Protein AF-A0AAD4JJ38-F1 (afdb_monomer)

Structure (mmCIF, N/CA/C/O backbone):
data_AF-A0AAD4JJ38-F1
#
_entry.id   AF-A0AAD4JJ38-F1
#
loop_
_atom_site.group_PDB
_atom_site.id
_atom_site.type_symbol
_atom_site.label_atom_id
_atom_site.label_alt_id
_atom_site.label_comp_id
_atom_site.label_asym_id
_atom_site.label_entity_id
_atom_site.label_seq_id
_atom_site.pdbx_PDB_ins_code
_atom_site.Cartn_x
_atom_site.Cartn_y
_atom_site.Cartn_z
_atom_site.occupancy
_atom_site.B_iso_or_equiv
_atom_site.auth_seq_id
_atom_site.auth_comp_id
_atom_site.auth_asym_id
_atom_site.auth_atom_id
_atom_site.pdbx_PDB_model_num
ATOM 1 N N . MET A 1 1 ? -70.228 -17.741 1.797 1.00 35.06 1 MET A N 1
ATOM 2 C CA . MET A 1 1 ? -68.840 -18.139 1.468 1.00 35.06 1 MET A CA 1
ATOM 3 C C . MET A 1 1 ? -68.123 -16.943 0.844 1.00 35.06 1 MET A C 1
ATOM 5 O O . MET A 1 1 ? -68.802 -16.162 0.189 1.00 35.06 1 MET A O 1
ATOM 9 N N . PRO A 1 2 ? -66.839 -16.708 1.166 1.00 48.75 2 PRO A N 1
ATOM 10 C CA . PRO A 1 2 ? -66.265 -15.365 1.308 1.00 48.75 2 PRO A CA 1
ATOM 11 C C . PRO A 1 2 ? -65.423 -14.920 0.099 1.00 48.75 2 PRO A C 1
ATOM 13 O O . PRO A 1 2 ? -64.823 -15.754 -0.566 1.00 48.75 2 PRO A O 1
ATOM 16 N N . SER A 1 3 ? -65.299 -13.607 -0.130 1.00 38.66 3 SER A N 1
ATOM 17 C CA . SER A 1 3 ? -64.209 -13.039 -0.941 1.00 38.66 3 SER A CA 1
ATOM 18 C C . SER A 1 3 ? -63.822 -11.641 -0.442 1.00 38.66 3 SER A C 1
ATOM 20 O O . SER A 1 3 ? -64.516 -10.657 -0.679 1.00 38.66 3 SER A O 1
ATOM 22 N N . SER A 1 4 ? -62.716 -11.614 0.308 1.00 44.44 4 SER A N 1
ATOM 23 C CA . SER A 1 4 ? -61.685 -10.564 0.391 1.00 44.44 4 SER A CA 1
ATOM 24 C C . SER A 1 4 ? -62.113 -9.086 0.327 1.00 44.44 4 SER A C 1
ATOM 26 O O . SER A 1 4 ? -62.116 -8.465 -0.736 1.00 44.44 4 SER A O 1
ATOM 28 N N . ARG A 1 5 ? -62.323 -8.470 1.499 1.00 43.28 5 ARG A N 1
ATOM 29 C CA . ARG A 1 5 ? -62.190 -7.013 1.660 1.00 43.28 5 ARG A CA 1
ATOM 30 C C . ARG A 1 5 ? -60.712 -6.658 1.819 1.00 43.28 5 ARG A C 1
ATOM 32 O O . ARG A 1 5 ? -60.049 -7.166 2.718 1.00 43.28 5 ARG A O 1
ATOM 39 N N . HIS A 1 6 ? -60.228 -5.766 0.962 1.00 48.09 6 HIS A N 1
ATOM 40 C CA . HIS A 1 6 ? -58.956 -5.070 1.114 1.00 48.09 6 HIS A CA 1
ATOM 41 C C . HIS A 1 6 ? -58.921 -4.308 2.449 1.00 48.09 6 HIS A C 1
ATOM 43 O O . HIS A 1 6 ? -59.647 -3.332 2.626 1.00 48.09 6 HIS A O 1
ATOM 49 N N . SER A 1 7 ? -58.072 -4.728 3.386 1.00 45.62 7 SER A N 1
ATOM 50 C CA . SER A 1 7 ? -57.722 -3.931 4.563 1.00 45.62 7 SER A CA 1
ATOM 51 C C . SER A 1 7 ? -56.497 -3.077 4.240 1.00 45.62 7 SER A C 1
ATOM 53 O O . SER A 1 7 ? -55.356 -3.513 4.392 1.00 45.62 7 SER A O 1
ATOM 55 N N . VAL A 1 8 ? -56.741 -1.860 3.757 1.00 53.19 8 VAL A N 1
ATOM 56 C CA . VAL A 1 8 ? -55.728 -0.807 3.642 1.00 53.19 8 VAL A CA 1
ATOM 57 C C . VAL A 1 8 ? -55.377 -0.355 5.062 1.00 53.19 8 VAL A C 1
ATOM 59 O O . VAL A 1 8 ? -56.204 0.256 5.735 1.00 53.19 8 VAL A O 1
ATOM 62 N N . LEU A 1 9 ? -54.179 -0.684 5.547 1.00 52.88 9 LEU A N 1
ATOM 63 C CA . LEU A 1 9 ? -53.630 -0.128 6.787 1.00 52.88 9 LEU A CA 1
ATOM 64 C C . LEU A 1 9 ? -53.254 1.343 6.540 1.00 52.88 9 LEU A C 1
ATOM 66 O O . LEU A 1 9 ? -52.371 1.592 5.718 1.00 52.88 9 LEU A O 1
ATOM 70 N N . PRO A 1 10 ? -53.845 2.334 7.231 1.00 56.53 10 PRO A N 1
ATOM 71 C CA . PRO A 1 10 ? -53.369 3.699 7.151 1.00 56.53 10 PRO A CA 1
ATOM 72 C C . PRO A 1 10 ? -52.281 3.865 8.213 1.00 56.53 10 PRO A C 1
ATOM 74 O O . PRO A 1 10 ? -52.551 4.317 9.325 1.00 56.53 10 PRO A O 1
ATOM 77 N N . TYR A 1 11 ? -51.034 3.510 7.897 1.00 52.97 11 TYR A N 1
ATOM 78 C CA . TYR A 1 11 ? -49.921 4.083 8.652 1.00 52.97 11 TYR A CA 1
ATOM 79 C C . TYR A 1 11 ? -49.872 5.569 8.302 1.00 52.97 11 TYR A C 1
ATOM 81 O O . TYR A 1 11 ? -49.314 5.984 7.289 1.00 52.97 11 TYR A O 1
ATOM 89 N N . LYS A 1 12 ? -50.546 6.377 9.121 1.00 49.00 12 LYS A N 1
ATOM 90 C CA . LYS A 1 12 ? -50.505 7.834 9.054 1.00 49.00 12 LYS A CA 1
ATOM 91 C C . LYS A 1 12 ? -49.107 8.243 9.517 1.00 49.00 12 LYS A C 1
ATOM 93 O O . LYS A 1 12 ? -48.881 8.455 10.704 1.00 49.00 12 LYS A O 1
ATOM 98 N N . VAL A 1 13 ? -48.149 8.262 8.590 1.00 57.22 13 VAL A N 1
ATOM 99 C CA . VAL A 1 13 ? -46.814 8.809 8.840 1.00 57.22 13 VAL A CA 1
ATOM 100 C C . VAL A 1 13 ? -47.032 10.275 9.198 1.00 57.22 13 VAL A C 1
ATOM 102 O O . VAL A 1 13 ? -47.461 11.069 8.361 1.00 57.22 13 VAL A O 1
ATOM 105 N N . GLY A 1 14 ? -46.864 10.605 10.479 1.00 55.41 14 GLY A N 1
ATOM 106 C CA . GLY A 1 14 ? -46.961 11.979 10.946 1.00 55.41 14 GLY A CA 1
ATOM 107 C C . GLY A 1 14 ? -45.941 12.806 10.181 1.00 55.41 14 GLY A C 1
ATOM 108 O O . GLY A 1 14 ? -44.751 12.504 10.226 1.00 55.41 14 GLY A O 1
ATOM 109 N N . VAL A 1 15 ? -46.409 13.809 9.440 1.00 56.75 15 VAL A N 1
ATOM 110 C CA . VAL A 1 15 ? -45.516 14.753 8.769 1.00 56.75 15 VAL A CA 1
ATOM 111 C C . VAL A 1 15 ? -44.679 15.411 9.870 1.00 56.75 15 VAL A C 1
ATOM 113 O O . VAL A 1 15 ? -45.276 15.939 10.817 1.00 56.75 15 VAL A O 1
ATOM 116 N N . PRO A 1 16 ? -43.337 15.345 9.816 1.00 60.47 16 PRO A N 1
ATOM 117 C CA . PRO A 1 16 ? -42.510 15.958 10.842 1.00 60.47 16 PRO A CA 1
ATOM 118 C C . PRO A 1 16 ? -42.854 17.454 10.937 1.00 60.47 16 PRO A C 1
ATOM 120 O O . PRO A 1 16 ? -43.143 18.089 9.916 1.00 60.47 16 PRO A O 1
ATOM 123 N N . PRO A 1 17 ? -42.900 18.030 12.152 1.00 70.12 17 PRO A N 1
ATOM 124 C CA . PRO A 1 17 ? -43.232 19.439 12.328 1.00 70.12 17 PRO A CA 1
ATOM 125 C C . PRO A 1 17 ? -42.260 20.300 11.514 1.00 70.12 17 PRO A C 1
ATOM 127 O O . PRO A 1 17 ? -41.071 19.994 11.473 1.00 70.12 17 PRO A O 1
ATOM 130 N N . LYS A 1 18 ? -42.749 21.372 10.872 1.00 57.75 18 LYS A N 1
ATOM 131 C CA . LYS A 1 18 ? -41.910 22.291 10.083 1.00 57.75 18 LYS A CA 1
ATOM 132 C C . LYS A 1 18 ? -40.813 22.881 10.974 1.00 57.75 18 LYS A C 1
ATOM 134 O O . LYS A 1 18 ? -41.070 23.803 11.749 1.00 57.75 18 LYS A O 1
ATOM 139 N N . GLN A 1 19 ? -39.605 22.335 10.887 1.00 63.28 19 GLN A N 1
ATOM 140 C CA . GLN A 1 19 ? -38.427 22.892 11.540 1.00 63.28 19 GLN A CA 1
ATOM 141 C C . GLN A 1 19 ? -37.910 24.068 10.700 1.00 63.28 19 GLN A C 1
ATOM 143 O O . GLN A 1 19 ? -38.164 24.154 9.499 1.00 63.28 19 GLN A O 1
ATOM 148 N N . LYS A 1 20 ? -37.244 25.044 11.327 1.00 75.56 20 LYS A N 1
ATOM 149 C CA . LYS A 1 20 ? -36.640 26.158 10.577 1.00 75.56 20 LYS A CA 1
ATOM 150 C C . LYS A 1 20 ? -35.515 25.587 9.705 1.00 75.56 20 LYS A C 1
ATOM 152 O O . LYS A 1 20 ? -34.768 24.742 10.183 1.00 75.56 20 LYS A O 1
ATOM 157 N N . PHE A 1 21 ? -35.345 26.098 8.483 1.00 75.56 21 PHE A N 1
ATOM 158 C CA . PHE A 1 21 ? -34.309 25.666 7.525 1.00 75.56 21 PHE A CA 1
ATOM 159 C C . PHE A 1 21 ? -32.916 25.496 8.159 1.00 75.56 21 PHE A C 1
ATOM 161 O O . PHE A 1 21 ? -32.228 24.520 7.900 1.00 75.56 21 PHE A O 1
ATOM 168 N N . TRP A 1 22 ? -32.516 26.403 9.057 1.00 73.62 22 TRP A N 1
ATOM 169 C CA . TRP A 1 22 ? -31.242 26.309 9.782 1.00 73.62 22 TRP A CA 1
ATOM 170 C C . TRP A 1 22 ? -31.171 25.149 10.778 1.00 73.62 22 TRP A C 1
ATOM 172 O O . TRP A 1 22 ? -30.103 24.586 10.994 1.00 73.62 22 TRP A O 1
ATOM 182 N N . THR A 1 23 ? -32.292 24.796 11.401 1.00 74.19 23 THR A N 1
ATOM 183 C CA . THR A 1 23 ? -32.387 23.667 12.332 1.00 74.19 23 THR A CA 1
ATOM 184 C C . THR A 1 23 ? -32.376 22.350 11.575 1.00 74.19 23 THR A C 1
ATOM 186 O O . THR A 1 23 ? -31.677 21.447 12.003 1.00 74.19 23 THR A O 1
ATOM 189 N N . GLU A 1 24 ? -33.061 22.286 10.432 1.00 75.12 24 GLU A N 1
ATOM 190 C CA . GLU A 1 24 ? -33.069 21.132 9.527 1.00 75.12 24 GLU A CA 1
ATOM 191 C C . GLU A 1 24 ? -31.705 20.932 8.855 1.00 75.12 24 GLU A C 1
ATOM 193 O O . GLU A 1 24 ? -31.185 19.824 8.805 1.00 75.12 24 GLU A O 1
ATOM 198 N N . PHE A 1 25 ? -31.054 22.011 8.419 1.00 75.00 25 PHE A N 1
ATOM 199 C CA . PHE A 1 25 ? -29.692 21.957 7.894 1.00 75.00 25 PHE A CA 1
ATOM 200 C C . PHE A 1 25 ? -28.696 21.540 8.979 1.00 75.00 25 PHE A C 1
ATOM 202 O O . PHE A 1 25 ? -27.874 20.656 8.760 1.00 75.00 25 PHE A O 1
ATOM 209 N N . SER A 1 26 ? -28.788 22.123 10.179 1.00 74.62 26 SER A N 1
ATOM 210 C CA . SER A 1 26 ? -27.912 21.748 11.290 1.00 74.62 26 SER A CA 1
ATOM 211 C C . SER A 1 26 ? -28.186 20.336 11.803 1.00 74.62 26 SER A C 1
ATOM 213 O O . SER A 1 26 ? -27.238 19.693 12.247 1.00 74.62 26 SER A O 1
ATOM 215 N N . SER A 1 27 ? -29.429 19.848 11.777 1.00 68.00 27 SER A N 1
ATOM 216 C CA . SER A 1 27 ? -29.767 18.479 12.174 1.00 68.00 27 SER A CA 1
ATOM 217 C C . SER A 1 27 ? -29.326 17.487 11.114 1.00 68.00 27 SER A C 1
ATOM 219 O O . SER A 1 27 ? -28.716 16.498 11.476 1.00 68.00 27 SER A O 1
ATOM 221 N N . THR A 1 28 ? -29.519 17.791 9.830 1.00 68.62 28 THR A N 1
ATOM 222 C CA . THR A 1 28 ? -29.046 16.961 8.714 1.00 68.62 28 THR A CA 1
ATOM 223 C C . THR A 1 28 ? -27.527 16.896 8.708 1.00 68.62 28 THR A C 1
ATOM 225 O O . THR A 1 28 ? -26.966 15.817 8.581 1.00 68.62 28 THR A O 1
ATOM 228 N N . LEU A 1 29 ? -26.832 18.020 8.920 1.00 71.44 29 LEU A N 1
ATOM 229 C CA . LEU A 1 29 ? -25.380 18.012 9.093 1.00 71.44 29 LEU A CA 1
ATOM 230 C C . LEU A 1 29 ? -24.975 17.231 10.341 1.00 71.44 29 LEU A C 1
ATOM 232 O O . LEU A 1 29 ? -24.046 16.441 10.276 1.00 71.44 29 LEU A O 1
ATOM 236 N N . LYS A 1 30 ? -25.663 17.403 11.472 1.00 70.88 30 LYS A N 1
ATOM 237 C CA . LYS A 1 30 ? -25.347 16.660 12.695 1.00 70.88 30 LYS A CA 1
ATOM 238 C C . LYS A 1 30 ? -25.586 15.158 12.531 1.00 70.88 30 LYS A C 1
ATOM 240 O O . LYS A 1 30 ? -24.740 14.388 12.954 1.00 70.88 30 LYS A O 1
ATOM 245 N N . GLU A 1 31 ? -26.673 14.747 11.891 1.00 66.44 31 GLU A N 1
ATOM 246 C CA . GLU A 1 31 ? -26.964 13.352 11.556 1.00 66.44 31 GLU A CA 1
ATOM 247 C C . GLU A 1 31 ? -25.976 12.816 10.521 1.00 66.44 31 GLU A C 1
ATOM 249 O O . GLU A 1 31 ? -25.501 11.704 10.674 1.00 66.44 31 GLU A O 1
ATOM 254 N N . THR A 1 32 ? -25.570 13.601 9.523 1.00 65.25 32 THR A N 1
ATOM 255 C CA . THR A 1 32 ? -24.590 13.168 8.509 1.00 65.25 32 THR A CA 1
ATOM 256 C C . THR A 1 32 ? -23.179 13.039 9.098 1.00 65.25 32 THR A C 1
ATOM 258 O O . THR A 1 32 ? -22.459 12.096 8.789 1.00 65.25 32 THR A O 1
ATOM 261 N N . PHE A 1 33 ? -22.770 13.955 9.983 1.00 61.66 33 PHE A N 1
ATOM 262 C CA . PHE A 1 33 ? -21.462 13.913 10.655 1.00 61.66 33 PHE A CA 1
ATOM 263 C C . PHE A 1 33 ? -21.424 12.947 11.855 1.00 61.66 33 PHE A C 1
ATOM 265 O O . PHE A 1 33 ? -20.348 12.481 12.240 1.00 61.66 33 PHE A O 1
ATOM 272 N N . PHE A 1 34 ? -22.575 12.652 12.466 1.00 60.94 34 PHE A N 1
ATOM 273 C CA . PHE A 1 34 ? -22.717 11.817 13.664 1.00 60.94 34 PHE A CA 1
ATOM 274 C C . PHE A 1 34 ? -23.920 10.860 13.547 1.00 60.94 34 PHE A C 1
ATOM 276 O O . PHE A 1 34 ? -24.772 10.836 14.432 1.00 60.94 34 PHE A O 1
ATOM 283 N N . SER A 1 35 ? -23.996 10.073 12.463 1.00 53.16 35 SER A N 1
ATOM 284 C CA . SER A 1 35 ? -25.092 9.100 12.248 1.00 53.16 35 SER A CA 1
ATOM 285 C C . SER A 1 35 ? -25.144 8.023 13.334 1.00 53.16 35 SER A C 1
ATOM 287 O O . SER A 1 35 ? -26.225 7.606 13.736 1.00 53.16 35 SER A O 1
ATOM 289 N N . ASP A 1 36 ? -23.980 7.641 13.864 1.00 53.25 36 ASP A N 1
ATOM 290 C CA . ASP A 1 36 ? -23.849 6.795 15.045 1.00 53.25 36 ASP A CA 1
ATOM 291 C C . ASP A 1 36 ? -23.377 7.658 16.213 1.00 53.25 36 ASP A C 1
ATOM 293 O O . ASP A 1 36 ? -22.225 8.095 16.227 1.00 53.25 36 ASP A O 1
ATOM 297 N N . ASP A 1 37 ? -24.239 7.909 17.201 1.00 53.25 37 ASP A N 1
ATOM 298 C CA . ASP A 1 37 ? -23.862 8.541 18.470 1.00 53.25 37 ASP A CA 1
ATOM 299 C C . ASP A 1 37 ? -22.962 7.555 19.254 1.00 53.25 37 ASP A C 1
ATOM 301 O O . ASP A 1 37 ? -23.454 6.724 20.029 1.00 53.25 37 ASP A O 1
ATOM 305 N N . PRO A 1 38 ? -21.620 7.611 19.128 1.00 53.88 38 PRO A N 1
ATOM 306 C CA . PRO A 1 38 ? -20.749 6.565 19.669 1.00 53.88 38 PRO A CA 1
ATOM 307 C C . PRO A 1 38 ? -20.662 6.649 21.200 1.00 53.88 38 PRO A C 1
ATOM 309 O O . PRO A 1 38 ? -20.156 5.751 21.868 1.00 53.88 38 PRO A O 1
ATOM 312 N N . LEU A 1 39 ? -21.164 7.752 21.763 1.00 54.59 39 LEU A N 1
ATOM 313 C CA . LEU A 1 39 ? -21.133 8.102 23.174 1.00 54.59 39 LEU A CA 1
ATOM 314 C C . LEU A 1 39 ? -22.411 7.697 23.922 1.00 54.59 39 LEU A C 1
ATOM 316 O O . LEU A 1 39 ? -22.447 7.832 25.147 1.00 54.59 39 LEU A O 1
ATOM 320 N N . HIS A 1 40 ? -23.438 7.161 23.248 1.00 56.91 40 HIS A N 1
ATOM 321 C CA . HIS A 1 40 ? -24.640 6.682 23.940 1.00 56.91 40 HIS A CA 1
ATOM 322 C C . HIS A 1 40 ? -24.317 5.497 24.873 1.00 56.91 40 HIS A C 1
ATOM 324 O O . HIS A 1 40 ? -24.716 5.500 26.036 1.00 56.91 40 HIS A O 1
ATOM 330 N N . SER A 1 41 ? -23.457 4.561 24.440 1.00 54.16 41 SER A N 1
ATOM 331 C CA . SER A 1 41 ? -22.938 3.463 25.286 1.00 54.16 41 SER A CA 1
ATOM 332 C C . SER A 1 41 ? -22.123 3.930 26.504 1.00 54.16 41 SER A C 1
ATOM 334 O O . SER A 1 41 ? -21.922 3.166 27.450 1.00 54.16 41 SER A O 1
ATOM 336 N N . PHE A 1 42 ? -21.655 5.184 26.511 1.00 56.88 42 PHE A N 1
ATOM 337 C CA . PHE A 1 42 ? -20.823 5.757 27.573 1.00 56.88 42 PHE A CA 1
ATOM 338 C C . PHE A 1 42 ? -21.620 6.527 28.633 1.00 56.88 42 PHE A C 1
ATOM 340 O O . PHE A 1 42 ? -21.042 6.930 29.650 1.00 56.88 42 PHE A O 1
ATOM 347 N N . LYS A 1 43 ? -22.915 6.791 28.420 1.00 55.72 43 LYS A N 1
ATOM 348 C CA . LYS A 1 43 ? -23.680 7.709 29.278 1.00 55.72 43 LYS A CA 1
ATOM 349 C C . LYS A 1 43 ? -23.934 7.128 30.677 1.00 55.72 43 LYS A C 1
ATOM 351 O O . LYS A 1 43 ? -23.625 7.815 31.652 1.00 55.72 43 LYS A O 1
ATOM 356 N N . ASP A 1 44 ? -24.268 5.840 30.772 1.00 61.88 44 ASP A N 1
ATOM 357 C CA . ASP A 1 44 ? -24.766 5.197 32.007 1.00 61.88 44 ASP A CA 1
ATOM 358 C C . ASP A 1 44 ? -23.747 4.332 32.776 1.00 61.88 44 ASP A C 1
ATOM 360 O O . ASP A 1 44 ? -24.117 3.441 33.539 1.00 61.88 44 ASP A O 1
ATOM 364 N N . GLN A 1 45 ? -22.438 4.547 32.593 1.00 63.91 45 GLN A N 1
ATOM 365 C CA . GLN A 1 45 ? -21.411 3.683 33.200 1.00 63.91 45 GLN A CA 1
ATOM 366 C C . GLN A 1 45 ? -20.445 4.413 34.154 1.00 63.91 45 GLN A C 1
ATOM 368 O O . GLN A 1 45 ? -20.207 5.613 34.039 1.00 63.91 45 GLN A O 1
ATOM 373 N N . SER A 1 46 ? -19.868 3.674 35.112 1.00 73.62 46 SER A N 1
ATOM 374 C CA . SER A 1 46 ? -18.866 4.162 36.085 1.00 73.62 46 SER A CA 1
ATOM 375 C C . SER A 1 46 ? -17.641 4.801 35.399 1.00 73.62 46 SER A C 1
ATOM 377 O O . SER A 1 46 ? -17.260 4.381 34.305 1.00 73.62 46 SER A O 1
ATOM 379 N N . ARG A 1 47 ? -16.989 5.791 36.042 1.00 70.00 47 ARG A N 1
ATOM 380 C CA . ARG A 1 47 ? -15.816 6.520 35.495 1.00 70.00 47 ARG A CA 1
ATOM 381 C C . ARG A 1 47 ? -14.711 5.581 34.988 1.00 70.00 47 ARG A C 1
ATOM 383 O O . ARG A 1 47 ? -14.172 5.812 33.910 1.00 70.00 47 ARG A O 1
ATOM 390 N N . SER A 1 48 ? -14.436 4.490 35.702 1.00 71.12 48 SER A N 1
ATOM 391 C CA . SER A 1 48 ? -13.433 3.493 35.298 1.00 71.12 48 SER A CA 1
ATOM 392 C C . SER A 1 48 ? -13.866 2.704 34.061 1.00 71.12 48 SER A C 1
ATOM 394 O O . SER A 1 48 ? -13.049 2.375 33.205 1.00 71.12 48 SER A O 1
ATOM 396 N N . ARG A 1 49 ? -15.168 2.436 33.923 1.00 72.25 49 ARG A N 1
ATOM 397 C CA . ARG A 1 49 ? -15.726 1.712 32.776 1.00 72.25 49 ARG A CA 1
ATOM 398 C C . ARG A 1 49 ? -15.795 2.599 31.529 1.00 72.25 49 ARG A C 1
ATOM 400 O O . ARG A 1 49 ? -15.514 2.107 30.445 1.00 72.25 49 ARG A O 1
ATOM 407 N N . LYS A 1 50 ? -16.030 3.912 31.681 1.00 73.25 50 LYS A N 1
ATOM 408 C CA . LYS A 1 50 ? -15.888 4.895 30.587 1.00 73.25 50 LYS A CA 1
ATOM 409 C C . LYS A 1 50 ? -14.449 4.972 30.066 1.00 73.25 50 LYS A C 1
ATOM 411 O O . LYS A 1 50 ? -14.257 5.031 28.858 1.00 73.25 50 LYS A O 1
ATOM 416 N N . PHE A 1 51 ? -13.448 4.914 30.950 1.00 76.06 51 PHE A N 1
ATOM 417 C CA . PHE A 1 51 ? -12.040 4.871 30.537 1.00 76.06 51 PHE A CA 1
ATOM 418 C C . PHE A 1 51 ? -11.709 3.590 29.755 1.00 76.06 51 PHE A C 1
ATOM 420 O O . PHE A 1 51 ? -11.118 3.659 28.681 1.00 76.06 51 PHE A O 1
ATOM 427 N N . ILE A 1 52 ? -12.161 2.427 30.241 1.00 74.50 52 ILE A N 1
ATOM 428 C CA . ILE A 1 52 ? -11.970 1.141 29.549 1.00 74.50 52 ILE A CA 1
ATOM 429 C C . ILE A 1 52 ? -12.664 1.135 28.183 1.00 74.50 52 ILE A C 1
ATOM 431 O O . ILE A 1 52 ? -12.050 0.726 27.204 1.00 74.50 52 ILE A O 1
ATOM 435 N N . LEU A 1 53 ? -13.906 1.619 28.099 1.00 72.12 53 LEU A N 1
ATOM 436 C CA . LEU A 1 53 ? -14.638 1.724 26.835 1.00 72.12 53 LEU A CA 1
ATOM 437 C C . LEU A 1 53 ? -13.962 2.699 25.861 1.00 72.12 53 LEU A C 1
ATOM 439 O O . LEU A 1 53 ? -13.926 2.439 24.665 1.00 72.12 53 LEU A O 1
ATOM 443 N N . GLY A 1 54 ? -13.379 3.794 26.359 1.00 74.25 54 GLY A N 1
ATOM 444 C CA . GLY A 1 54 ? -12.653 4.756 25.526 1.00 74.25 54 GLY A CA 1
ATOM 445 C C . GLY A 1 54 ? -11.383 4.137 24.952 1.00 74.25 54 GLY A C 1
ATOM 446 O O . GLY A 1 54 ? -11.095 4.273 23.768 1.00 74.25 54 GLY A O 1
ATOM 447 N N . MET A 1 55 ? -10.671 3.368 25.773 1.00 75.19 55 MET A N 1
ATOM 448 C CA . MET A 1 55 ? -9.500 2.615 25.338 1.00 75.19 55 MET A CA 1
ATOM 449 C C . MET A 1 55 ? -9.870 1.479 24.370 1.00 75.19 55 MET A C 1
ATOM 451 O O . MET A 1 55 ? -9.121 1.231 23.438 1.00 75.19 55 MET A O 1
ATOM 455 N N . GLN A 1 56 ? -11.029 0.829 24.532 1.00 76.62 56 GLN A N 1
ATOM 456 C CA . GLN A 1 56 ? -11.552 -0.160 23.575 1.00 76.62 56 GLN A CA 1
ATOM 457 C C . GLN A 1 56 ? -11.991 0.472 22.248 1.00 76.62 56 GLN A C 1
ATOM 459 O O . GLN A 1 56 ? -11.823 -0.148 21.204 1.00 76.62 56 GLN A O 1
ATOM 464 N N . ALA A 1 57 ? -12.495 1.708 22.271 1.00 71.75 57 ALA A N 1
ATOM 465 C CA . ALA A 1 57 ? -12.847 2.448 21.061 1.00 71.75 57 ALA A CA 1
ATOM 466 C C . ALA A 1 57 ? -11.610 2.870 20.247 1.00 71.75 57 ALA A C 1
ATOM 468 O O . ALA A 1 57 ? -11.673 2.914 19.023 1.00 71.75 57 ALA A O 1
ATOM 469 N N . VAL A 1 58 ? -10.487 3.166 20.914 1.00 75.06 58 VAL A N 1
ATOM 470 C CA . VAL A 1 58 ? -9.211 3.514 20.255 1.00 75.06 58 VAL A CA 1
ATOM 471 C C . VAL A 1 58 ? -8.395 2.270 19.886 1.00 75.06 58 VAL A C 1
ATOM 473 O O . VAL A 1 58 ? -7.734 2.249 18.851 1.00 75.06 58 VAL A O 1
ATOM 476 N N . PHE A 1 59 ? -8.455 1.225 20.713 1.00 82.25 59 PHE A N 1
ATOM 477 C CA . PHE A 1 59 ? -7.758 -0.046 20.524 1.00 82.25 59 PHE A CA 1
ATOM 478 C C . PHE A 1 59 ? -8.760 -1.210 20.540 1.00 82.25 59 PHE A C 1
ATOM 480 O O . PHE A 1 59 ? -8.909 -1.891 21.568 1.00 82.25 59 PHE A O 1
ATOM 487 N N . PRO A 1 60 ? -9.418 -1.496 19.399 1.00 80.69 60 PRO A N 1
ATOM 488 C CA . PRO A 1 60 ? -10.375 -2.599 19.278 1.00 80.69 60 PRO A CA 1
ATOM 489 C C . PRO A 1 60 ? -9.778 -3.964 19.655 1.00 80.69 60 PRO A C 1
ATOM 491 O O . PRO A 1 60 ? -10.502 -4.870 20.082 1.00 80.69 60 PRO A O 1
ATOM 494 N N . ILE A 1 61 ? -8.445 -4.103 19.589 1.00 80.12 61 ILE A N 1
ATOM 495 C CA . ILE A 1 61 ? -7.699 -5.286 20.046 1.00 80.12 61 ILE A CA 1
ATOM 496 C C . ILE A 1 61 ? -8.017 -5.713 21.476 1.00 80.12 61 ILE A C 1
ATOM 498 O O . ILE A 1 61 ? -8.060 -6.908 21.773 1.00 80.12 61 ILE A O 1
ATOM 502 N N . LEU A 1 62 ? -8.331 -4.768 22.360 1.00 76.75 62 LEU A N 1
ATOM 503 C CA . LEU A 1 62 ? -8.646 -5.065 23.757 1.00 76.75 62 LEU A CA 1
ATOM 504 C C . LEU A 1 62 ? -10.034 -5.683 23.946 1.00 76.75 62 LEU A C 1
ATOM 506 O O . LEU A 1 62 ? -10.295 -6.318 24.973 1.00 76.75 62 LEU A O 1
ATOM 510 N N . GLU A 1 63 ? -10.939 -5.491 22.989 1.00 78.56 63 GLU A N 1
ATOM 511 C CA . GLU A 1 63 ? -12.243 -6.146 22.986 1.00 78.56 63 GLU A CA 1
ATOM 512 C C . GLU A 1 63 ? -12.145 -7.536 22.358 1.00 78.56 63 GLU A C 1
ATOM 514 O O . GLU A 1 63 ? -12.607 -8.530 22.929 1.00 78.56 63 GLU A O 1
ATOM 519 N N . TRP A 1 64 ? -11.505 -7.617 21.193 1.00 79.50 64 TRP A N 1
ATOM 520 C CA . TRP A 1 64 ? -11.500 -8.833 20.401 1.00 79.50 64 TRP A CA 1
ATOM 521 C C . TRP A 1 64 ? -10.491 -9.872 20.887 1.00 79.50 64 TRP A C 1
ATOM 523 O O . TRP A 1 64 ? -10.748 -11.073 20.751 1.00 79.50 64 TRP A O 1
ATOM 533 N N . GLY A 1 65 ? -9.385 -9.433 21.497 1.00 80.19 65 GLY A N 1
ATOM 534 C CA . GLY A 1 65 ? -8.345 -10.297 22.058 1.00 80.19 65 GLY A CA 1
ATOM 535 C C . GLY A 1 65 ? -8.858 -11.158 23.211 1.00 80.19 65 GLY A C 1
ATOM 536 O O . GLY A 1 65 ? -8.521 -12.333 23.302 1.00 80.19 65 GLY A O 1
ATOM 537 N N . LYS A 1 66 ? -9.775 -10.625 24.032 1.00 79.50 66 LYS A N 1
ATOM 538 C CA . LYS A 1 66 ? -10.391 -11.362 25.155 1.00 79.50 66 LYS A CA 1
ATOM 539 C C . LYS A 1 66 ? -11.273 -12.529 24.707 1.00 79.50 66 LYS A C 1
ATOM 541 O O . LYS A 1 66 ? -11.450 -13.482 25.454 1.00 79.50 66 LYS A O 1
ATOM 546 N N . LYS A 1 67 ? -11.846 -12.442 23.503 1.00 81.88 67 LYS A N 1
ATOM 547 C CA . LYS A 1 67 ? -12.718 -13.468 22.902 1.00 81.88 67 LYS A CA 1
ATOM 548 C C . LYS A 1 67 ? -11.953 -14.373 21.923 1.00 81.88 67 LYS A C 1
ATOM 550 O O . LYS A 1 67 ? -12.572 -15.109 21.152 1.00 81.88 67 LYS A O 1
ATOM 555 N N . TYR A 1 68 ? -10.624 -14.267 21.879 1.00 85.00 68 TYR A N 1
ATOM 556 C CA . TYR A 1 68 ? -9.794 -14.981 20.918 1.00 85.00 68 TYR A CA 1
ATOM 557 C C . TYR A 1 68 ? -9.447 -16.386 21.412 1.00 85.00 68 TYR A C 1
ATOM 559 O O . TYR A 1 68 ? -9.147 -16.589 22.584 1.00 85.00 68 TYR A O 1
ATOM 567 N N . ASN A 1 69 ? -9.506 -17.365 20.511 1.00 90.06 69 ASN A N 1
ATOM 568 C CA . ASN A 1 69 ? -9.282 -18.776 20.821 1.00 90.06 69 ASN A CA 1
ATOM 569 C C . ASN A 1 69 ? -8.111 -19.311 19.979 1.00 90.06 69 ASN A C 1
ATOM 571 O O . ASN A 1 69 ? -7.930 -18.893 18.836 1.00 90.06 69 ASN A O 1
ATOM 575 N N . LEU A 1 70 ? -7.368 -20.287 20.506 1.00 87.69 70 LEU A N 1
ATOM 576 C CA . LEU A 1 70 ? -6.253 -20.963 19.834 1.00 87.69 70 LEU A CA 1
ATOM 577 C C . LEU A 1 70 ? -6.656 -21.626 18.508 1.00 87.69 70 LEU A C 1
ATOM 579 O O . LEU A 1 70 ? -5.839 -21.719 17.596 1.00 87.69 70 LEU A O 1
ATOM 583 N N . HIS A 1 71 ? -7.916 -22.047 18.360 1.00 87.62 71 HIS A N 1
ATOM 584 C CA . HIS A 1 71 ? -8.418 -22.541 17.074 1.00 87.62 71 HIS A CA 1
ATOM 585 C C . HIS A 1 71 ? -8.420 -21.444 15.994 1.00 87.62 71 HIS A C 1
ATOM 587 O O . HIS A 1 71 ? -8.028 -21.700 14.859 1.00 87.62 71 HIS A O 1
ATOM 593 N N . LYS A 1 72 ? -8.816 -20.210 16.348 1.00 86.38 72 LYS A N 1
ATOM 594 C CA . LYS A 1 72 ? -8.782 -19.063 15.423 1.00 86.38 72 LYS A CA 1
ATOM 595 C C . LYS A 1 72 ? -7.347 -18.667 15.092 1.00 86.38 72 LYS A C 1
ATOM 597 O O . LYS A 1 72 ? -7.050 -18.435 13.932 1.00 86.38 72 LYS A O 1
ATOM 602 N N . PHE A 1 73 ? -6.448 -18.731 16.076 1.00 88.31 73 PHE A N 1
ATOM 603 C CA . PHE A 1 73 ? -5.022 -18.482 15.861 1.00 88.31 73 PHE A CA 1
ATOM 604 C C . PHE A 1 73 ? -4.404 -19.380 14.789 1.00 88.31 73 PHE A C 1
ATOM 606 O O . PHE A 1 73 ? -3.658 -18.895 13.948 1.00 88.31 73 PHE A O 1
ATOM 613 N N . LYS A 1 74 ? -4.730 -20.680 14.772 1.00 90.94 74 LYS A N 1
ATOM 614 C CA . LYS A 1 74 ? -4.224 -21.585 13.728 1.00 90.94 74 LYS A CA 1
ATOM 615 C C . LYS A 1 74 ? -4.704 -21.180 12.330 1.00 90.94 74 LYS A C 1
ATOM 617 O O . LYS A 1 74 ? -3.909 -21.211 11.396 1.00 90.94 74 LYS A O 1
ATOM 622 N N . GLY A 1 75 ? -5.974 -20.791 12.200 1.00 90.69 75 GLY A N 1
ATOM 623 C CA . GLY A 1 75 ? -6.532 -20.295 10.939 1.00 90.69 75 GLY A CA 1
ATOM 624 C C . GLY A 1 75 ? -5.872 -18.991 10.491 1.00 90.69 75 GLY A C 1
ATOM 625 O O . GLY A 1 75 ? -5.375 -18.908 9.371 1.00 90.69 75 GLY A O 1
ATOM 626 N N . ASP A 1 76 ? -5.780 -18.019 11.398 1.00 90.81 76 ASP A N 1
ATOM 627 C CA . ASP A 1 76 ? -5.192 -16.704 11.127 1.00 90.81 76 ASP A CA 1
ATOM 628 C C . ASP A 1 76 ? -3.689 -16.799 10.829 1.00 90.81 76 ASP A C 1
ATOM 630 O O . ASP A 1 76 ? -3.176 -16.034 10.019 1.00 90.81 76 ASP A O 1
ATOM 634 N N . LEU A 1 77 ? -2.973 -17.762 11.421 1.00 91.38 77 LEU A N 1
ATOM 635 C CA . LEU A 1 77 ? -1.560 -18.006 11.129 1.00 91.38 77 LEU A CA 1
ATOM 636 C C . LEU A 1 77 ? -1.357 -18.518 9.698 1.00 91.38 77 LEU A C 1
ATOM 638 O O . LEU A 1 77 ? -0.472 -18.036 8.996 1.00 91.38 77 LEU A O 1
ATOM 642 N N . ILE A 1 78 ? -2.176 -19.477 9.253 1.00 93.62 78 ILE A N 1
ATOM 643 C CA . ILE A 1 78 ? -2.103 -20.015 7.886 1.00 93.62 78 ILE A CA 1
ATOM 644 C C . ILE A 1 78 ? -2.514 -18.937 6.875 1.00 93.62 78 ILE A C 1
ATOM 646 O O . ILE A 1 78 ? -1.818 -18.730 5.878 1.00 93.62 78 ILE A O 1
ATOM 650 N N . ALA A 1 79 ? -3.602 -18.212 7.150 1.00 90.94 79 ALA A N 1
ATOM 651 C CA . ALA A 1 79 ? -4.055 -17.105 6.314 1.00 90.94 79 ALA A CA 1
ATOM 652 C C . ALA A 1 79 ? -3.004 -15.986 6.249 1.00 90.94 79 ALA A C 1
ATOM 654 O O . ALA A 1 79 ? -2.651 -15.531 5.164 1.00 90.94 79 ALA A O 1
ATOM 655 N N . GLY A 1 80 ? -2.436 -15.603 7.393 1.00 90.44 80 GLY A N 1
ATOM 656 C CA . GLY A 1 80 ? -1.391 -14.591 7.499 1.00 90.44 80 GLY A CA 1
ATOM 657 C C . GLY A 1 80 ? -0.114 -14.986 6.765 1.00 90.44 80 GLY A C 1
ATOM 658 O O . GLY A 1 80 ? 0.436 -14.166 6.037 1.00 90.44 80 GLY A O 1
ATOM 659 N N . LEU A 1 81 ? 0.329 -16.243 6.876 1.00 91.81 81 LEU A N 1
ATOM 660 C CA . LEU A 1 81 ? 1.489 -16.743 6.134 1.00 91.81 81 LEU A CA 1
ATOM 661 C C . LEU A 1 81 ? 1.233 -16.736 4.620 1.00 91.81 81 LEU A C 1
ATOM 663 O O . LEU A 1 81 ? 2.106 -16.343 3.847 1.00 91.81 81 LEU A O 1
ATOM 667 N N . THR A 1 82 ? 0.020 -17.108 4.204 1.00 91.62 82 THR A N 1
ATOM 668 C CA . THR A 1 82 ? -0.397 -17.079 2.795 1.00 91.62 82 THR A CA 1
ATOM 669 C C . THR A 1 82 ? -0.378 -15.649 2.257 1.00 91.62 82 THR A C 1
ATOM 671 O O . THR A 1 82 ? 0.277 -15.381 1.251 1.00 91.62 82 THR A O 1
ATOM 674 N N . ILE A 1 83 ? -1.010 -14.705 2.959 1.00 90.81 83 ILE A N 1
ATOM 675 C CA . ILE A 1 83 ? -1.033 -13.287 2.576 1.00 90.81 83 ILE A CA 1
ATOM 676 C C . ILE A 1 83 ? 0.386 -12.708 2.570 1.00 90.81 83 ILE A C 1
ATOM 678 O O . ILE A 1 83 ? 0.774 -12.070 1.597 1.00 90.81 83 ILE A O 1
ATOM 682 N N . ALA A 1 84 ? 1.197 -12.980 3.596 1.00 89.81 84 ALA A N 1
ATOM 683 C CA . ALA A 1 84 ? 2.576 -12.503 3.671 1.00 89.81 84 ALA A CA 1
ATOM 684 C C . ALA A 1 84 ? 3.423 -13.002 2.491 1.00 89.81 84 ALA A C 1
ATOM 686 O O . ALA A 1 84 ? 4.177 -12.223 1.908 1.00 89.81 84 ALA A O 1
ATOM 687 N N . SER A 1 85 ? 3.261 -14.271 2.095 1.00 90.38 85 SER A N 1
ATOM 688 C CA . SER A 1 85 ? 3.976 -14.841 0.946 1.00 90.38 85 SER A CA 1
ATOM 689 C C . SER A 1 85 ? 3.652 -14.129 -0.373 1.00 90.38 85 SER A C 1
ATOM 691 O O . SER A 1 85 ? 4.534 -13.986 -1.219 1.00 90.38 85 SER A O 1
ATOM 693 N N . LEU A 1 86 ? 2.421 -13.625 -0.524 1.00 89.12 86 LEU A N 1
ATOM 694 C CA . LEU A 1 86 ? 1.975 -12.872 -1.698 1.00 89.12 86 LEU A CA 1
ATOM 695 C C . LEU A 1 86 ? 2.381 -11.391 -1.626 1.00 89.12 86 LEU A C 1
ATOM 697 O O . LEU A 1 86 ? 2.820 -10.827 -2.629 1.00 89.12 86 LEU A O 1
ATOM 701 N N . CYS A 1 87 ? 2.291 -10.766 -0.448 1.00 89.19 87 CYS A N 1
ATOM 702 C CA . CYS A 1 87 ? 2.596 -9.346 -0.267 1.00 89.19 87 CYS A CA 1
ATOM 703 C C . CYS A 1 87 ? 4.088 -9.030 -0.439 1.00 89.19 87 CYS A C 1
ATOM 705 O O . CYS A 1 87 ? 4.427 -8.028 -1.057 1.00 89.19 87 CYS A O 1
ATOM 707 N N . ILE A 1 88 ? 5.003 -9.889 0.030 1.00 90.50 88 ILE A N 1
ATOM 708 C CA . ILE A 1 88 ? 6.456 -9.637 -0.061 1.00 90.50 88 ILE A CA 1
ATOM 709 C C . ILE A 1 88 ? 6.923 -9.332 -1.502 1.00 90.50 88 ILE A C 1
ATOM 711 O O . ILE A 1 88 ? 7.506 -8.264 -1.725 1.00 90.50 88 ILE A O 1
ATOM 715 N N . PRO A 1 89 ? 6.702 -10.209 -2.503 1.00 88.75 89 PRO A N 1
ATOM 716 C CA . PRO A 1 89 ? 7.117 -9.924 -3.876 1.00 88.75 89 PRO A CA 1
ATOM 717 C C . PRO A 1 89 ? 6.326 -8.765 -4.495 1.00 88.75 89 PRO A C 1
ATOM 719 O O . PRO A 1 89 ? 6.895 -7.974 -5.254 1.00 88.75 89 PRO A O 1
ATOM 722 N N . GLN A 1 90 ? 5.043 -8.633 -4.149 1.00 89.69 90 GLN A N 1
ATOM 723 C CA . GLN A 1 90 ? 4.181 -7.555 -4.629 1.00 89.69 90 GLN A CA 1
ATOM 724 C C . GLN A 1 90 ? 4.714 -6.177 -4.206 1.00 89.69 90 GLN A C 1
ATOM 726 O O . GLN A 1 90 ? 4.871 -5.279 -5.036 1.00 89.69 90 GLN A O 1
ATOM 731 N N . ASP A 1 91 ? 5.077 -6.028 -2.938 1.00 90.81 91 ASP A N 1
ATOM 732 C CA . ASP A 1 91 ? 5.471 -4.750 -2.352 1.00 90.81 91 ASP A CA 1
ATOM 733 C C . ASP A 1 91 ? 6.891 -4.343 -2.776 1.00 90.81 91 ASP A C 1
ATOM 735 O O . ASP A 1 91 ? 7.183 -3.159 -2.985 1.00 90.81 91 ASP A O 1
ATOM 739 N N . ILE A 1 92 ? 7.761 -5.328 -3.040 1.00 91.25 92 ILE A N 1
ATOM 740 C CA . ILE A 1 92 ? 9.027 -5.107 -3.756 1.00 91.25 92 ILE A CA 1
ATOM 741 C C . ILE A 1 92 ? 8.748 -4.538 -5.156 1.00 91.25 92 ILE A C 1
ATOM 743 O O . ILE A 1 92 ? 9.423 -3.600 -5.585 1.00 91.25 92 ILE A O 1
ATOM 747 N N . GLY A 1 93 ? 7.741 -5.054 -5.864 1.00 87.25 93 GLY A N 1
ATOM 748 C CA . GLY A 1 93 ? 7.297 -4.513 -7.150 1.00 87.25 93 GLY A CA 1
ATOM 749 C C . GLY A 1 93 ? 6.825 -3.062 -7.040 1.00 87.25 93 GLY A C 1
ATOM 750 O O . GLY A 1 93 ? 7.246 -2.208 -7.821 1.00 87.25 93 GLY A O 1
ATOM 751 N N . TYR A 1 94 ? 6.016 -2.755 -6.028 1.00 89.56 94 TYR A N 1
ATOM 752 C CA . TYR A 1 94 ? 5.466 -1.415 -5.814 1.00 89.56 94 TYR A CA 1
ATOM 753 C C . TYR A 1 94 ? 6.524 -0.375 -5.450 1.00 89.56 94 TYR A C 1
ATOM 755 O O . TYR A 1 94 ? 6.470 0.750 -5.946 1.00 89.56 94 TYR A O 1
ATOM 763 N N . SER A 1 95 ? 7.548 -0.743 -4.679 1.00 89.56 95 SER A N 1
ATOM 764 C CA . SER A 1 95 ? 8.667 0.171 -4.407 1.00 89.56 95 SER A CA 1
ATOM 765 C C . SER A 1 95 ? 9.412 0.594 -5.683 1.00 89.56 95 SER A C 1
ATOM 767 O O . SER A 1 95 ? 9.769 1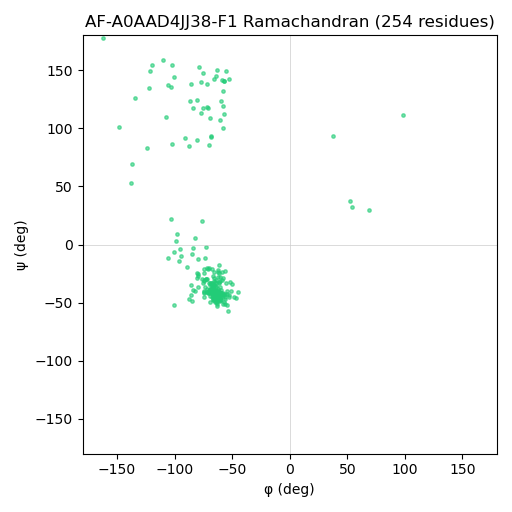.764 -5.823 1.00 89.56 95 SER A O 1
ATOM 769 N N . LYS A 1 96 ? 9.553 -0.314 -6.664 1.00 85.75 96 LYS A N 1
ATOM 770 C CA . LYS A 1 96 ? 10.131 0.005 -7.979 1.00 85.75 96 LYS A CA 1
ATOM 771 C C . LYS A 1 96 ? 9.247 0.956 -8.785 1.00 85.75 96 LYS A C 1
ATOM 773 O O . LYS A 1 96 ? 9.790 1.816 -9.471 1.00 85.75 96 LYS A O 1
ATOM 778 N N . LEU A 1 97 ? 7.918 0.835 -8.691 1.00 83.94 97 LEU A N 1
ATOM 779 C CA . LEU A 1 97 ? 6.989 1.785 -9.325 1.00 83.94 97 LEU A CA 1
ATOM 780 C C . LEU A 1 97 ? 7.110 3.192 -8.719 1.00 83.94 97 LEU A C 1
ATOM 782 O O . LEU A 1 97 ? 6.981 4.179 -9.435 1.00 83.94 97 LEU A O 1
ATOM 786 N N . ALA A 1 98 ? 7.428 3.283 -7.426 1.00 86.44 98 ALA A N 1
ATOM 787 C CA . ALA A 1 98 ? 7.689 4.542 -6.730 1.00 86.44 98 ALA A CA 1
ATOM 788 C C . ALA A 1 98 ? 9.123 5.082 -6.916 1.00 86.44 98 ALA A C 1
ATOM 790 O O . ALA A 1 98 ? 9.488 6.065 -6.269 1.00 86.44 98 ALA A O 1
ATOM 791 N N . ASN A 1 99 ? 9.953 4.453 -7.760 1.00 86.50 99 ASN A N 1
ATOM 792 C CA . ASN A 1 99 ? 11.384 4.753 -7.924 1.00 86.50 99 ASN A CA 1
ATOM 793 C C . ASN A 1 99 ? 12.188 4.712 -6.603 1.00 86.50 99 ASN A C 1
ATOM 795 O O . ASN A 1 99 ? 13.156 5.452 -6.429 1.00 86.50 99 ASN A O 1
ATOM 799 N N . LEU A 1 100 ? 11.797 3.847 -5.664 1.00 87.94 100 LEU A N 1
ATOM 800 C CA . LEU A 1 100 ? 12.473 3.646 -4.382 1.00 87.94 100 LEU A CA 1
ATOM 801 C C . LEU A 1 100 ? 13.159 2.277 -4.321 1.00 87.94 100 LEU A C 1
ATOM 803 O O . LEU A 1 100 ? 12.809 1.334 -5.032 1.00 87.94 100 LEU A O 1
ATOM 807 N N . SER A 1 101 ? 14.145 2.153 -3.432 1.00 89.69 101 SER A N 1
ATOM 808 C CA . SER A 1 101 ? 14.814 0.876 -3.179 1.00 89.69 101 SER A CA 1
ATOM 809 C C . SER A 1 101 ? 13.844 -0.170 -2.594 1.00 89.69 101 SER A C 1
ATOM 811 O O . SER A 1 101 ? 13.033 0.187 -1.735 1.00 89.69 101 SER A O 1
ATOM 813 N N . PRO A 1 102 ? 13.990 -1.468 -2.939 1.00 89.44 102 PRO A N 1
ATOM 814 C CA . PRO A 1 102 ? 13.119 -2.560 -2.474 1.00 89.44 102 PRO A CA 1
ATOM 815 C C . PRO A 1 102 ? 12.882 -2.642 -0.964 1.00 89.44 102 PRO A C 1
ATOM 817 O O . PRO A 1 102 ? 11.787 -2.980 -0.521 1.00 89.44 102 PRO A O 1
ATOM 820 N N . GLN A 1 103 ? 13.890 -2.283 -0.169 1.00 92.50 103 GLN A N 1
ATOM 821 C CA . GLN A 1 103 ? 13.808 -2.252 1.294 1.00 92.50 103 GLN A CA 1
ATOM 822 C C . GLN A 1 103 ? 12.654 -1.382 1.821 1.00 92.50 103 GLN A C 1
ATOM 824 O O . GLN A 1 103 ? 12.050 -1.715 2.834 1.00 92.50 103 GLN A O 1
ATOM 829 N N . TYR A 1 104 ? 12.308 -0.296 1.119 1.00 90.62 104 TYR A N 1
ATOM 830 C CA . TYR A 1 104 ? 11.222 0.591 1.537 1.00 90.62 104 TYR A CA 1
ATOM 831 C C . TYR A 1 104 ? 9.845 -0.016 1.292 1.00 90.62 104 TYR A C 1
ATOM 833 O O . TYR A 1 104 ? 8.950 0.215 2.097 1.00 90.62 104 TYR A O 1
ATOM 841 N N . GLY A 1 105 ? 9.700 -0.843 0.250 1.00 89.88 105 GLY A N 1
ATOM 842 C CA . GLY A 1 105 ? 8.492 -1.644 0.052 1.00 89.88 105 GLY A CA 1
ATOM 843 C C . GLY A 1 105 ? 8.243 -2.537 1.261 1.00 89.88 105 GLY A C 1
ATOM 844 O O . GLY A 1 105 ? 7.192 -2.436 1.877 1.00 89.88 105 GLY A O 1
ATOM 845 N N . LEU A 1 106 ? 9.267 -3.289 1.683 1.00 91.12 106 LEU A N 1
ATOM 846 C CA . LEU A 1 106 ? 9.185 -4.203 2.829 1.00 91.12 106 LEU A CA 1
ATOM 847 C C . LEU A 1 106 ? 8.886 -3.491 4.156 1.00 91.12 106 LEU A C 1
ATOM 849 O O . LEU A 1 106 ? 8.115 -3.998 4.969 1.00 91.12 106 LEU A O 1
ATOM 853 N N . TYR A 1 107 ? 9.456 -2.304 4.386 1.00 91.38 107 TYR A N 1
ATOM 854 C CA . TYR A 1 107 ? 9.126 -1.511 5.576 1.00 91.38 107 TYR A CA 1
ATOM 855 C C . TYR A 1 107 ? 7.653 -1.087 5.584 1.00 91.38 107 TYR A C 1
ATOM 857 O O . TYR A 1 107 ? 6.989 -1.183 6.620 1.00 91.38 107 TYR A O 1
ATOM 865 N N . SER A 1 108 ? 7.122 -0.682 4.428 1.00 89.19 108 SER A N 1
ATOM 866 C CA . SER A 1 108 ? 5.705 -0.352 4.250 1.00 89.19 108 SER A CA 1
ATOM 867 C C . SER A 1 108 ? 4.776 -1.572 4.276 1.00 89.19 108 SER A C 1
ATOM 869 O O . SER A 1 108 ? 3.592 -1.405 4.544 1.00 89.19 108 SER A O 1
ATOM 871 N N . SER A 1 109 ? 5.281 -2.784 4.045 1.00 88.62 109 SER A N 1
ATOM 872 C CA . SER A 1 109 ? 4.524 -4.039 4.186 1.00 88.62 109 SER A CA 1
ATOM 873 C C . SER A 1 109 ? 4.395 -4.516 5.625 1.00 88.62 109 SER A C 1
ATOM 875 O O . SER A 1 109 ? 3.495 -5.286 5.936 1.00 88.62 109 SER A O 1
ATOM 877 N N . PHE A 1 110 ? 5.3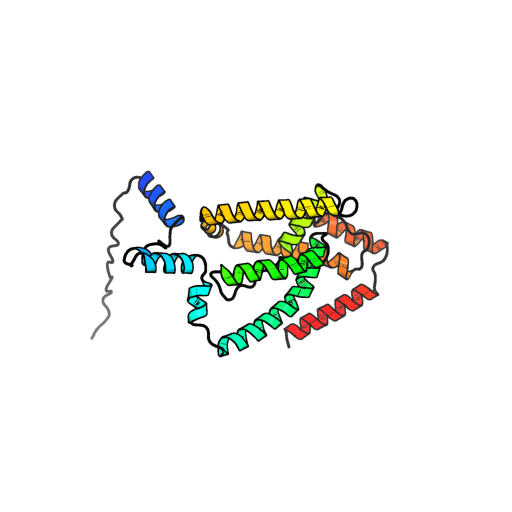25 -4.124 6.496 1.00 89.12 110 PHE A N 1
ATOM 878 C CA . PHE A 1 110 ? 5.392 -4.631 7.865 1.00 89.12 110 PHE A CA 1
ATOM 879 C C . PHE A 1 110 ? 4.790 -3.651 8.875 1.00 89.12 110 PHE A C 1
ATOM 881 O O . PHE A 1 110 ? 3.921 -4.018 9.665 1.00 89.12 110 PHE A O 1
ATOM 888 N N . VAL A 1 111 ? 5.233 -2.390 8.846 1.00 91.44 111 VAL A N 1
ATOM 889 C CA . VAL A 1 111 ? 4.902 -1.414 9.897 1.00 91.44 111 VAL A CA 1
ATOM 890 C C . VAL A 1 111 ? 3.417 -1.007 9.880 1.00 91.44 111 VAL A C 1
ATOM 892 O O . VAL A 1 111 ? 2.786 -1.077 10.936 1.00 91.44 111 VAL A O 1
ATOM 895 N N . PRO A 1 112 ? 2.805 -0.623 8.740 1.00 90.19 112 PRO A N 1
ATOM 896 C CA . PRO A 1 112 ? 1.393 -0.237 8.698 1.00 90.19 112 PRO A CA 1
ATOM 897 C C . PRO A 1 112 ? 0.407 -1.335 9.132 1.00 90.19 112 PRO A C 1
ATOM 899 O O . PRO A 1 112 ? -0.433 -1.029 9.979 1.00 90.19 112 PRO A O 1
ATOM 902 N N . PRO A 1 113 ? 0.478 -2.596 8.649 1.00 89.44 113 PRO A N 1
ATOM 903 C CA . PRO A 1 113 ? -0.431 -3.631 9.137 1.00 89.44 113 PRO A CA 1
ATOM 904 C C . PRO A 1 113 ? -0.207 -3.990 10.611 1.00 89.44 113 PRO A C 1
ATOM 906 O O . PRO A 1 113 ? -1.177 -4.318 11.288 1.00 89.44 113 PRO A O 1
ATOM 909 N N . LEU A 1 114 ? 1.012 -3.857 11.154 1.00 89.50 114 LEU A N 1
ATOM 910 C CA . LEU A 1 114 ? 1.241 -4.010 12.597 1.00 89.50 114 LEU A CA 1
ATOM 911 C C . LEU A 1 114 ? 0.498 -2.934 13.406 1.00 89.50 114 LEU A C 1
ATOM 913 O O . LEU A 1 114 ? -0.158 -3.250 14.396 1.00 89.50 114 LEU A O 1
ATOM 917 N N . ILE A 1 115 ? 0.561 -1.672 12.970 1.00 90.12 115 ILE A N 1
ATOM 918 C CA . ILE A 1 115 ? -0.189 -0.571 13.597 1.00 90.12 115 ILE A CA 1
ATOM 919 C C . ILE A 1 115 ? -1.700 -0.800 13.438 1.00 90.12 115 ILE A C 1
ATOM 921 O O . ILE A 1 115 ? -2.461 -0.635 14.395 1.00 90.12 115 ILE A O 1
ATOM 925 N N . TYR A 1 116 ? -2.141 -1.239 12.256 1.00 89.38 116 TYR A N 1
ATOM 926 C CA . TYR A 1 116 ? -3.547 -1.536 11.991 1.00 89.38 116 TYR A CA 1
ATOM 927 C C . TYR A 1 116 ? -4.071 -2.716 12.813 1.00 89.38 116 TYR A C 1
ATOM 929 O O . TYR A 1 116 ? -5.203 -2.668 13.270 1.00 89.38 116 TYR A O 1
ATOM 937 N N . ALA A 1 117 ? -3.267 -3.738 13.098 1.00 86.69 117 ALA A N 1
ATOM 938 C CA . ALA A 1 117 ? -3.691 -4.834 13.969 1.00 86.69 117 ALA A CA 1
ATOM 939 C C . ALA A 1 117 ? -4.051 -4.353 15.392 1.00 86.69 117 ALA A C 1
ATOM 941 O O . ALA A 1 117 ? -4.890 -4.963 16.058 1.00 86.69 117 ALA A O 1
ATOM 942 N N . LEU A 1 118 ? -3.440 -3.253 15.855 1.00 85.31 118 LEU A N 1
ATOM 943 C CA . LEU A 1 118 ? -3.704 -2.657 17.168 1.00 85.31 118 LEU A CA 1
ATOM 944 C C . LEU A 1 118 ? -4.900 -1.692 17.154 1.00 85.31 118 LEU A C 1
ATOM 946 O O . LEU A 1 118 ? -5.709 -1.708 18.084 1.00 85.31 118 LEU A O 1
ATOM 950 N N . MET A 1 119 ? -4.997 -0.844 16.125 1.00 85.50 119 MET A N 1
ATOM 951 C CA . MET A 1 119 ? -5.958 0.272 16.055 1.00 85.50 119 MET A CA 1
ATOM 952 C C . MET A 1 119 ? -7.141 0.030 15.104 1.00 85.50 119 MET A C 1
ATOM 954 O O . MET A 1 119 ? -8.099 0.798 15.089 1.00 85.50 119 MET A O 1
ATOM 958 N N . GLY A 1 120 ? -7.070 -1.006 14.276 1.00 82.00 120 GLY A N 1
ATOM 959 C CA . GLY A 1 120 ? -8.037 -1.305 13.230 1.00 82.00 120 GLY A CA 1
ATOM 960 C C . GLY A 1 120 ? -9.359 -1.812 13.791 1.00 82.00 120 GLY A C 1
ATOM 961 O O . GLY A 1 120 ? -9.399 -2.635 14.706 1.00 82.00 120 GLY A O 1
ATOM 962 N N . SER A 1 121 ? -10.455 -1.324 13.214 1.00 77.19 121 SER A N 1
ATOM 963 C CA . SER A 1 121 ? -11.817 -1.749 13.546 1.00 77.19 121 SER A CA 1
ATOM 964 C C . SER A 1 121 ? -12.207 -3.073 12.883 1.00 77.19 121 SER A C 1
ATOM 966 O O . SER A 1 121 ? -13.033 -3.803 13.428 1.00 77.19 121 SER A O 1
ATOM 968 N N . SER A 1 122 ? -11.607 -3.402 11.732 1.00 82.69 122 SER A N 1
ATOM 969 C CA . SER A 1 122 ? -11.862 -4.644 10.999 1.00 82.69 122 SER A CA 1
ATOM 970 C C . SER A 1 122 ? -10.708 -5.627 11.151 1.00 82.69 122 SER A C 1
ATOM 972 O O . SER A 1 122 ? -9.541 -5.251 11.067 1.00 82.69 122 SER A O 1
ATOM 974 N N . ARG A 1 123 ? -11.046 -6.902 11.361 1.00 76.94 123 ARG A N 1
ATOM 975 C CA . ARG A 1 123 ? -10.076 -7.987 11.584 1.00 76.94 123 ARG A CA 1
ATOM 976 C C . ARG A 1 123 ? -9.625 -8.659 10.289 1.00 76.94 123 ARG A C 1
ATOM 978 O O . ARG A 1 123 ? -8.569 -9.278 10.280 1.00 76.94 123 ARG A O 1
ATOM 985 N N . ASP A 1 124 ? -10.399 -8.493 9.219 1.00 81.38 124 ASP A N 1
ATOM 986 C CA . ASP A 1 124 ? -10.201 -9.208 7.953 1.00 81.38 124 ASP A CA 1
ATOM 987 C C . ASP A 1 124 ? -9.485 -8.350 6.894 1.00 81.38 124 ASP A C 1
ATOM 989 O O . ASP A 1 124 ? -9.136 -8.836 5.819 1.00 81.38 124 ASP A O 1
ATOM 993 N N . ILE A 1 125 ? -9.261 -7.060 7.175 1.00 85.31 125 ILE A N 1
ATOM 994 C CA . ILE A 1 125 ? -8.602 -6.143 6.239 1.00 85.31 125 ILE A CA 1
ATOM 995 C C . ILE A 1 125 ? -7.084 -6.277 6.364 1.00 85.31 125 ILE A C 1
ATOM 997 O O . ILE A 1 125 ? -6.493 -5.940 7.390 1.00 85.31 125 ILE A O 1
ATOM 1001 N N . ALA A 1 126 ? -6.447 -6.698 5.274 1.00 82.62 126 ALA A N 1
ATOM 1002 C CA . ALA A 1 126 ? -5.004 -6.611 5.107 1.00 82.62 126 ALA A CA 1
ATOM 1003 C C . ALA A 1 126 ? -4.626 -5.234 4.538 1.00 82.62 126 ALA A C 1
ATOM 1005 O O . ALA A 1 126 ? -5.106 -4.837 3.476 1.00 82.62 126 ALA A O 1
ATOM 1006 N N . ILE A 1 127 ? -3.753 -4.510 5.242 1.00 86.50 127 ILE A N 1
ATOM 1007 C CA . ILE A 1 127 ? -3.225 -3.214 4.803 1.00 86.50 127 ILE A CA 1
ATOM 1008 C C . ILE A 1 127 ? -1.807 -3.390 4.274 1.00 86.50 127 ILE A C 1
ATOM 1010 O O . ILE A 1 127 ? -0.978 -4.034 4.908 1.00 86.50 127 ILE A O 1
ATOM 1014 N N . GLY A 1 128 ? -1.521 -2.759 3.140 1.00 86.75 128 GLY A N 1
ATOM 1015 C CA . GLY A 1 128 ? -0.198 -2.727 2.536 1.00 86.75 128 GLY A CA 1
ATOM 1016 C C . GLY A 1 128 ? -0.085 -1.602 1.508 1.00 86.75 128 GLY A C 1
ATOM 1017 O O . GLY A 1 128 ? -1.057 -0.873 1.274 1.00 86.75 128 GLY A O 1
ATOM 1018 N N . PRO A 1 129 ? 1.096 -1.428 0.899 1.00 89.31 129 PRO A N 1
ATOM 1019 C CA . PRO A 1 129 ? 1.258 -0.488 -0.198 1.00 89.31 129 PRO A CA 1
ATOM 1020 C C . PRO A 1 129 ? 0.393 -0.907 -1.395 1.00 89.31 129 PRO A C 1
ATOM 1022 O O . PRO A 1 129 ? 0.126 -2.084 -1.622 1.00 89.31 129 PRO A O 1
ATOM 1025 N N . VAL A 1 130 ? -0.055 0.077 -2.175 1.00 89.81 130 VAL A N 1
ATOM 1026 C CA . VAL A 1 130 ? -0.954 -0.133 -3.318 1.00 89.81 130 VAL A CA 1
ATOM 1027 C C . VAL A 1 130 ? -0.304 0.416 -4.581 1.00 89.81 130 VAL A C 1
ATOM 1029 O O . VAL A 1 130 ? 0.178 1.550 -4.584 1.00 89.81 130 VAL A O 1
ATOM 1032 N N . ALA A 1 131 ? -0.366 -0.353 -5.672 1.00 87.62 131 ALA A N 1
ATOM 1033 C CA . ALA A 1 131 ? 0.229 -0.017 -6.968 1.00 87.62 131 ALA A CA 1
ATOM 1034 C C . ALA A 1 131 ? -0.069 1.419 -7.433 1.00 87.62 131 ALA A C 1
ATOM 1036 O O . ALA A 1 131 ? 0.835 2.135 -7.859 1.00 87.62 131 ALA A O 1
ATOM 1037 N N . VAL A 1 132 ? -1.331 1.849 -7.320 1.00 86.94 132 VAL A N 1
ATOM 1038 C CA . VAL A 1 132 ? -1.799 3.171 -7.770 1.00 86.94 132 VAL A CA 1
ATOM 1039 C C . VAL A 1 132 ? -1.107 4.299 -7.010 1.00 86.94 132 VAL A C 1
ATOM 1041 O O . VAL A 1 132 ? -0.635 5.256 -7.616 1.00 86.94 132 VAL A O 1
ATOM 1044 N N . VAL A 1 133 ? -1.013 4.174 -5.684 1.00 89.88 133 VAL A N 1
ATOM 1045 C CA . VAL A 1 133 ? -0.394 5.191 -4.825 1.00 89.88 133 VAL A CA 1
ATOM 1046 C C . VAL A 1 133 ? 1.115 5.213 -5.039 1.00 89.88 133 VAL A C 1
ATOM 1048 O O . VAL A 1 133 ? 1.697 6.288 -5.149 1.00 89.88 133 VAL A O 1
ATOM 1051 N N . SER A 1 134 ? 1.749 4.043 -5.159 1.00 90.12 134 SER A N 1
ATOM 1052 C CA . SER A 1 134 ? 3.183 3.936 -5.445 1.00 90.12 134 SER A CA 1
ATOM 1053 C C . SER A 1 134 ? 3.549 4.583 -6.773 1.00 90.12 134 SER A C 1
ATOM 1055 O O . SER A 1 134 ? 4.529 5.321 -6.849 1.00 90.12 134 SER A O 1
ATOM 1057 N N . LEU A 1 135 ? 2.730 4.360 -7.798 1.00 86.44 135 LEU A N 1
ATOM 1058 C CA . LEU A 1 135 ? 2.899 5.020 -9.076 1.00 86.44 135 LEU A CA 1
ATOM 1059 C C . LEU A 1 135 ? 2.723 6.538 -8.963 1.00 86.44 135 LEU A C 1
ATOM 1061 O O . LEU A 1 135 ? 3.589 7.290 -9.403 1.00 86.44 135 LEU A O 1
ATOM 1065 N N . LEU A 1 136 ? 1.607 6.990 -8.386 1.00 88.62 136 LEU A N 1
ATOM 1066 C CA . LEU A 1 136 ? 1.308 8.414 -8.263 1.00 88.62 136 LEU A CA 1
ATOM 1067 C C . LEU A 1 136 ? 2.442 9.141 -7.531 1.00 88.62 136 LEU A C 1
ATOM 1069 O O . LEU A 1 136 ? 2.953 10.144 -8.025 1.00 88.62 136 LEU A O 1
ATOM 1073 N N . LEU A 1 137 ? 2.903 8.574 -6.415 1.00 90.56 137 LEU A N 1
ATOM 1074 C CA . LEU A 1 137 ? 4.055 9.073 -5.674 1.00 90.56 137 LEU A CA 1
ATOM 1075 C C . LEU A 1 137 ? 5.295 9.156 -6.574 1.00 90.56 137 LEU A C 1
ATOM 1077 O O . LEU A 1 137 ? 5.896 10.220 -6.681 1.00 90.56 137 LEU A O 1
ATOM 1081 N N . GLY A 1 138 ? 5.633 8.074 -7.282 1.00 87.81 138 GLY A N 1
ATOM 1082 C CA . GLY A 1 138 ? 6.761 8.048 -8.215 1.00 87.81 138 GLY A CA 1
ATOM 1083 C C . GLY A 1 138 ? 6.699 9.159 -9.265 1.00 87.81 138 GLY A C 1
ATOM 1084 O O . GLY A 1 138 ? 7.699 9.821 -9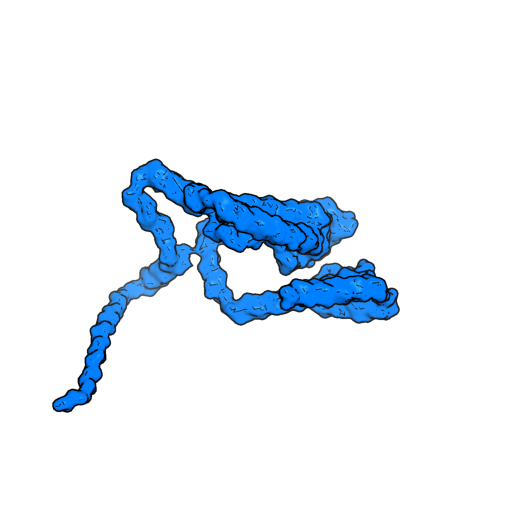.530 1.00 87.81 138 GLY A O 1
ATOM 1085 N N . THR A 1 139 ? 5.511 9.403 -9.821 1.00 84.69 139 THR A N 1
ATOM 1086 C CA . THR A 1 139 ? 5.300 10.392 -10.888 1.00 84.69 139 THR A CA 1
ATOM 1087 C C . THR A 1 139 ? 5.349 11.835 -10.425 1.00 84.69 139 THR A C 1
ATOM 1089 O O . THR A 1 139 ? 5.857 12.681 -11.155 1.00 84.69 139 THR A O 1
ATOM 1092 N N . LEU A 1 140 ? 4.837 12.122 -9.228 1.00 88.94 140 LEU A N 1
ATOM 1093 C CA . LEU A 1 140 ? 4.844 13.470 -8.673 1.00 88.94 140 LEU A CA 1
ATOM 1094 C C . LEU A 1 140 ? 6.249 13.844 -8.203 1.00 88.94 140 LEU A C 1
ATOM 1096 O O . LEU A 1 140 ? 6.749 14.912 -8.535 1.00 88.94 140 LEU A O 1
ATOM 1100 N N . LEU A 1 141 ? 6.922 12.936 -7.494 1.00 89.88 141 LEU A N 1
ATOM 1101 C CA . LEU A 1 141 ? 8.239 13.211 -6.924 1.00 89.88 141 LEU A CA 1
ATOM 1102 C C . LEU A 1 141 ? 9.334 13.334 -7.983 1.00 89.88 141 LEU A C 1
ATOM 1104 O O . LEU A 1 141 ? 10.214 14.179 -7.850 1.00 89.88 141 LEU A O 1
ATOM 1108 N N . GLN A 1 142 ? 9.289 12.518 -9.041 1.00 85.62 142 GLN A N 1
ATOM 1109 C CA . GLN A 1 142 ? 10.308 12.559 -10.097 1.00 85.62 142 GLN A CA 1
ATOM 1110 C C . GLN A 1 142 ? 10.271 13.854 -10.929 1.00 85.62 142 GLN A C 1
ATOM 1112 O O . GLN A 1 142 ? 11.250 14.160 -11.609 1.00 85.62 142 GLN A O 1
ATOM 1117 N N . ASN A 1 143 ? 9.131 14.561 -10.933 1.00 85.31 143 ASN A N 1
ATOM 1118 C CA . ASN A 1 143 ? 8.994 15.848 -11.616 1.00 85.31 143 ASN A CA 1
ATOM 1119 C C . ASN A 1 143 ? 9.740 16.951 -10.856 1.00 85.31 143 ASN A C 1
ATOM 1121 O O . ASN A 1 143 ? 10.250 17.872 -11.485 1.00 85.31 143 ASN A O 1
ATOM 1125 N N . GLU A 1 144 ? 9.843 16.819 -9.533 1.00 88.06 144 GLU A N 1
ATOM 1126 C CA . GLU A 1 144 ? 10.563 17.751 -8.664 1.00 88.06 144 GLU A CA 1
ATOM 1127 C C . GLU A 1 144 ? 12.049 17.384 -8.544 1.00 88.06 144 GLU A C 1
ATOM 1129 O O . GLU A 1 144 ? 12.926 18.238 -8.669 1.00 88.06 144 GLU A O 1
ATOM 1134 N N . ILE A 1 145 ? 12.355 16.101 -8.308 1.00 88.50 145 ILE A N 1
ATOM 1135 C CA . ILE A 1 145 ? 13.720 15.614 -8.065 1.00 88.50 145 ILE A CA 1
ATOM 1136 C C . ILE A 1 145 ? 13.982 14.356 -8.890 1.00 88.50 145 ILE A C 1
ATOM 1138 O O . ILE A 1 145 ? 13.277 13.358 -8.769 1.00 88.50 145 ILE A O 1
ATOM 1142 N N . ASP A 1 146 ? 15.055 14.355 -9.685 1.00 85.19 146 ASP A N 1
ATOM 1143 C CA . ASP A 1 146 ? 15.430 13.182 -10.480 1.00 85.19 146 ASP A CA 1
ATOM 1144 C C . ASP A 1 146 ? 15.969 12.055 -9.567 1.00 85.19 146 ASP A C 1
ATOM 1146 O O . ASP A 1 146 ? 17.031 12.228 -8.950 1.00 85.19 146 ASP A O 1
ATOM 1150 N N . PRO A 1 147 ? 15.306 10.881 -9.503 1.00 83.00 147 PRO A N 1
ATOM 1151 C CA . PRO A 1 147 ? 15.686 9.796 -8.595 1.00 83.00 147 PRO A CA 1
ATOM 1152 C C . PRO A 1 147 ? 17.085 9.231 -8.875 1.00 83.00 147 PRO A C 1
ATOM 1154 O O . PRO A 1 147 ? 17.712 8.670 -7.977 1.00 83.00 147 PRO A O 1
ATOM 1157 N N . VAL A 1 148 ? 17.598 9.381 -10.104 1.00 82.06 148 VAL A N 1
ATOM 1158 C CA . VAL A 1 148 ? 18.919 8.858 -10.496 1.00 82.06 148 VAL A CA 1
ATOM 1159 C C . VAL A 1 148 ? 20.043 9.815 -10.109 1.00 82.06 148 VAL A C 1
ATOM 1161 O O . VAL A 1 148 ? 21.108 9.376 -9.683 1.00 82.06 148 VAL A O 1
ATOM 1164 N N . LYS A 1 149 ? 19.822 11.127 -10.253 1.00 84.56 149 LYS A N 1
ATOM 1165 C CA . LYS A 1 149 ? 20.860 12.136 -9.993 1.00 84.56 149 LYS A CA 1
ATOM 1166 C C . LYS A 1 149 ? 21.015 12.424 -8.502 1.00 84.56 149 LYS A C 1
ATOM 1168 O O . LYS A 1 149 ? 22.128 12.667 -8.048 1.00 84.56 149 LYS A O 1
ATOM 1173 N N . GLN A 1 150 ? 19.912 12.415 -7.749 1.00 89.25 150 GLN A N 1
ATOM 1174 C CA . GLN A 1 150 ? 19.888 12.788 -6.331 1.00 89.25 150 GLN A CA 1
ATOM 1175 C C . GLN A 1 150 ? 19.018 11.819 -5.508 1.00 89.25 150 GLN A C 1
ATOM 1177 O O . GLN A 1 150 ? 17.971 12.203 -4.979 1.00 89.25 150 GLN A O 1
ATOM 1182 N N . PRO A 1 151 ? 19.451 10.556 -5.336 1.00 87.25 151 PRO A N 1
ATOM 1183 C CA . PRO A 1 151 ? 18.648 9.530 -4.664 1.00 87.25 151 PRO A CA 1
ATOM 1184 C C . PRO A 1 151 ? 18.369 9.849 -3.186 1.00 87.25 151 PRO A C 1
ATOM 1186 O O . PRO A 1 151 ? 17.326 9.475 -2.647 1.00 87.25 151 PRO A O 1
ATOM 1189 N N . LEU A 1 152 ? 19.287 10.555 -2.515 1.00 90.38 152 LEU A N 1
ATOM 1190 C CA . LEU A 1 152 ? 19.124 10.931 -1.110 1.00 90.38 152 LEU A CA 1
ATOM 1191 C C . LEU A 1 152 ? 18.012 11.969 -0.916 1.00 90.38 152 LEU A C 1
ATOM 1193 O O . LEU A 1 152 ? 17.193 11.814 -0.008 1.00 90.38 152 LEU A O 1
ATOM 1197 N N . GLU A 1 153 ? 17.974 12.993 -1.769 1.00 90.69 153 GLU A N 1
ATOM 1198 C CA . GLU A 1 153 ? 16.967 14.056 -1.705 1.00 90.69 153 GLU A CA 1
ATOM 1199 C C . GLU A 1 153 ? 15.596 13.549 -2.157 1.00 90.69 153 GLU A C 1
ATOM 1201 O O . GLU A 1 153 ? 14.599 13.817 -1.490 1.00 90.69 153 GLU A O 1
ATOM 1206 N N . TYR A 1 154 ? 15.546 12.694 -3.186 1.00 92.38 154 TYR A N 1
ATOM 1207 C CA . TYR A 1 154 ? 14.312 12.018 -3.596 1.00 92.38 154 TYR A CA 1
ATOM 1208 C C . TYR A 1 154 ? 13.684 11.226 -2.440 1.00 92.38 154 TYR A C 1
ATOM 1210 O O . TYR A 1 154 ? 12.488 11.329 -2.167 1.00 92.38 154 TYR A O 1
ATOM 1218 N N . ARG A 1 155 ? 14.504 10.471 -1.695 1.00 91.50 155 ARG A N 1
ATOM 1219 C CA . ARG A 1 155 ? 14.046 9.723 -0.516 1.00 91.50 155 ARG A CA 1
ATOM 1220 C C . ARG A 1 155 ? 13.517 10.645 0.583 1.00 91.50 155 ARG A C 1
ATOM 1222 O O . ARG A 1 155 ? 12.501 10.328 1.199 1.00 91.50 155 ARG A O 1
ATOM 1229 N N . ARG A 1 156 ? 14.209 11.755 0.857 1.00 93.06 156 ARG A N 1
ATOM 1230 C CA . ARG A 1 156 ? 13.757 12.742 1.849 1.00 93.06 156 ARG A CA 1
ATOM 1231 C C . ARG A 1 156 ? 12.399 13.313 1.454 1.00 93.06 156 ARG A C 1
ATOM 1233 O O . ARG A 1 156 ? 11.505 13.323 2.293 1.00 93.06 156 ARG A O 1
ATOM 1240 N N . LEU A 1 157 ? 12.232 13.681 0.185 1.00 93.62 157 LEU A N 1
ATOM 1241 C CA . LEU A 1 157 ? 10.974 14.193 -0.349 1.00 93.62 157 LEU A CA 1
ATOM 1242 C C . LEU A 1 157 ? 9.841 13.159 -0.257 1.00 93.62 157 LEU A C 1
ATOM 1244 O O . LEU A 1 157 ? 8.731 13.492 0.146 1.00 93.62 157 LEU A O 1
ATOM 1248 N N . ALA A 1 158 ? 10.118 11.886 -0.556 1.00 93.31 158 ALA A N 1
ATOM 1249 C CA . ALA A 1 158 ? 9.130 10.817 -0.422 1.00 93.31 158 ALA A CA 1
ATOM 1250 C C . ALA A 1 158 ? 8.634 10.655 1.024 1.00 93.31 158 ALA A C 1
ATOM 1252 O O . ALA A 1 158 ? 7.433 10.506 1.264 1.00 93.31 158 ALA A O 1
ATOM 1253 N N . PHE A 1 159 ? 9.543 10.709 2.000 1.00 92.62 159 PHE A N 1
ATOM 1254 C CA . PHE A 1 159 ? 9.190 10.593 3.414 1.00 92.62 159 PHE A CA 1
ATOM 1255 C C . PHE A 1 159 ? 8.456 11.816 3.948 1.00 92.62 159 PHE A C 1
ATOM 1257 O O . PHE A 1 159 ? 7.484 11.648 4.681 1.00 92.62 159 PHE A O 1
ATOM 1264 N N . THR A 1 160 ? 8.859 13.029 3.565 1.00 94.38 160 THR A N 1
ATOM 1265 C CA . THR A 1 160 ? 8.136 14.241 3.968 1.00 94.38 160 THR A CA 1
ATOM 1266 C C . THR A 1 160 ? 6.741 14.277 3.351 1.00 94.38 160 THR A C 1
ATOM 1268 O O . THR A 1 160 ? 5.777 14.522 4.071 1.00 94.38 160 THR A O 1
ATOM 1271 N N . ALA A 1 161 ? 6.596 13.940 2.065 1.00 94.56 161 ALA A N 1
ATOM 1272 C CA . ALA A 1 161 ? 5.294 13.843 1.407 1.00 94.56 161 ALA A CA 1
ATOM 1273 C C . ALA A 1 161 ? 4.381 12.815 2.094 1.00 94.56 161 ALA A C 1
ATOM 1275 O O . ALA A 1 161 ? 3.223 13.110 2.385 1.00 94.56 161 ALA A O 1
ATOM 1276 N N . THR A 1 162 ? 4.915 11.634 2.425 1.00 93.50 162 THR A N 1
ATOM 1277 C CA . THR A 1 162 ? 4.163 10.587 3.140 1.00 93.50 162 THR A CA 1
ATOM 1278 C C . THR A 1 162 ? 3.769 11.034 4.549 1.00 93.50 162 THR A C 1
ATOM 1280 O O . THR A 1 162 ? 2.655 10.768 4.995 1.00 93.50 162 THR A O 1
ATOM 1283 N N . PHE A 1 163 ? 4.649 11.754 5.248 1.00 95.25 163 PHE A N 1
ATOM 1284 C CA . PHE A 1 163 ? 4.367 12.302 6.573 1.00 95.25 163 PHE A CA 1
ATOM 1285 C C . PHE A 1 163 ? 3.225 13.326 6.539 1.00 95.25 163 PHE A C 1
ATOM 1287 O O . PHE A 1 163 ? 2.279 13.214 7.319 1.00 95.25 163 PHE A O 1
ATOM 1294 N N . PHE A 1 164 ? 3.261 14.277 5.601 1.00 95.75 164 PHE A N 1
ATOM 1295 C CA . PHE A 1 164 ? 2.174 15.242 5.428 1.00 95.75 164 PHE A CA 1
ATOM 1296 C C . PHE A 1 164 ? 0.872 14.573 4.987 1.00 95.75 164 PHE A C 1
ATOM 1298 O O . PHE A 1 164 ? -0.178 14.900 5.534 1.00 95.75 164 PHE A O 1
ATOM 1305 N N . ALA A 1 165 ? 0.929 13.586 4.086 1.00 94.31 165 ALA A N 1
ATOM 1306 C CA . ALA A 1 165 ? -0.242 12.794 3.717 1.00 94.31 165 ALA A CA 1
ATOM 1307 C C . ALA A 1 165 ? -0.868 12.105 4.943 1.00 94.31 165 ALA A C 1
ATOM 1309 O O . ALA A 1 165 ? -2.085 12.149 5.113 1.00 94.31 165 ALA A O 1
ATOM 1310 N N . GLY A 1 166 ? -0.043 11.552 5.839 1.00 94.06 166 GLY A N 1
ATOM 1311 C CA . GLY A 1 166 ? -0.489 10.970 7.105 1.00 94.06 166 GLY A CA 1
ATOM 1312 C C . GLY A 1 166 ? -1.128 11.991 8.053 1.00 94.06 166 GLY A C 1
ATOM 1313 O O . GLY A 1 166 ? -2.180 11.713 8.624 1.00 94.06 166 GLY A O 1
ATOM 1314 N N . ILE A 1 167 ? -0.558 13.196 8.185 1.00 96.12 167 ILE A N 1
ATOM 1315 C CA . ILE A 1 167 ? -1.160 14.287 8.977 1.00 96.12 167 ILE A CA 1
ATOM 1316 C C . ILE A 1 167 ? -2.520 14.691 8.405 1.00 96.12 167 ILE A C 1
ATOM 1318 O O . ILE A 1 167 ? -3.488 14.849 9.154 1.00 96.12 167 ILE A O 1
ATOM 1322 N N . THR A 1 168 ? -2.611 14.853 7.084 1.00 93.81 168 THR A N 1
ATOM 1323 C CA . THR A 1 168 ? -3.870 15.184 6.416 1.00 93.81 168 THR A CA 1
ATOM 1324 C C . THR A 1 168 ? -4.897 14.079 6.641 1.00 93.81 168 THR A C 1
ATOM 1326 O O . THR A 1 168 ? -6.007 14.379 7.069 1.00 93.81 168 THR A O 1
ATOM 1329 N N . GLN A 1 169 ? -4.529 12.807 6.462 1.00 91.31 169 GLN A N 1
ATOM 1330 C CA . GLN A 1 169 ? -5.408 11.666 6.742 1.00 91.31 169 GLN A CA 1
ATOM 1331 C C . GLN A 1 169 ? -5.865 11.627 8.207 1.00 91.31 169 GLN A C 1
ATOM 1333 O O . GLN A 1 169 ? -7.050 11.432 8.470 1.00 91.31 169 GLN A O 1
ATOM 1338 N N . ALA A 1 170 ? -4.964 11.878 9.161 1.00 91.50 170 ALA A N 1
ATOM 1339 C CA . ALA A 1 170 ? -5.304 11.946 10.579 1.00 91.50 170 ALA A CA 1
ATOM 1340 C C . ALA A 1 170 ? -6.272 13.100 10.877 1.00 91.50 170 ALA A C 1
ATOM 1342 O O . ALA A 1 170 ? -7.234 12.921 11.619 1.00 91.50 170 ALA A O 1
ATOM 1343 N N . THR A 1 171 ? -6.073 14.262 10.252 1.00 92.56 171 THR A N 1
ATOM 1344 C CA . THR A 1 171 ? -6.958 15.425 10.404 1.00 92.56 171 THR A CA 1
ATOM 1345 C C . THR A 1 171 ? -8.344 15.138 9.829 1.00 92.56 171 THR A C 1
ATOM 1347 O O . THR A 1 171 ? -9.341 15.378 10.505 1.00 92.56 171 THR A O 1
ATOM 1350 N N . LEU A 1 172 ? -8.428 14.552 8.629 1.00 89.94 172 LEU A N 1
ATOM 1351 C CA . LEU A 1 172 ? -9.700 14.127 8.034 1.00 89.94 172 LEU A CA 1
ATOM 1352 C C . LEU A 1 172 ? -10.422 13.093 8.915 1.00 89.94 172 LEU A C 1
ATOM 1354 O O . LEU A 1 172 ? -11.640 13.169 9.078 1.00 89.94 172 LEU A O 1
ATOM 1358 N N . GLY A 1 173 ? -9.674 12.166 9.525 1.00 86.69 173 GLY A N 1
ATOM 1359 C CA . GLY A 1 173 ? -10.201 11.182 10.473 1.00 86.69 173 GLY A CA 1
ATOM 1360 C C . GLY A 1 173 ? -10.737 11.810 11.764 1.00 86.69 173 GLY A C 1
ATOM 1361 O O . GLY A 1 173 ? -11.838 11.471 12.195 1.00 86.69 173 GLY A O 1
ATOM 1362 N N . ILE A 1 174 ? -10.013 12.771 12.353 1.00 86.12 174 ILE A N 1
ATOM 1363 C CA . ILE A 1 174 ? -10.449 13.512 13.554 1.00 86.12 174 ILE A CA 1
ATOM 1364 C C . ILE A 1 174 ? -11.710 14.330 13.263 1.00 86.12 174 ILE A C 1
ATOM 1366 O O . ILE A 1 174 ? -12.636 14.345 14.073 1.00 86.12 174 ILE A O 1
ATOM 1370 N N . LEU A 1 175 ? -11.775 14.962 12.089 1.00 86.06 175 LEU A N 1
ATOM 1371 C CA . LEU A 1 175 ? -12.952 15.696 11.619 1.00 86.06 175 LEU A CA 1
ATOM 1372 C C . LEU A 1 175 ? -14.111 14.776 11.195 1.00 86.06 175 LEU A C 1
ATOM 1374 O O . LEU A 1 175 ? -15.171 15.276 10.823 1.00 86.06 175 LEU A O 1
ATOM 1378 N N . ARG A 1 176 ? -13.924 13.447 11.251 1.00 81.62 176 ARG A N 1
ATOM 1379 C CA . ARG A 1 176 ? -14.897 12.420 10.846 1.00 81.62 176 ARG A CA 1
ATOM 1380 C C . ARG A 1 176 ? -15.436 12.625 9.431 1.00 81.62 176 ARG A C 1
ATOM 1382 O O . ARG A 1 176 ? -16.585 12.313 9.136 1.00 81.62 176 ARG A O 1
ATOM 1389 N N . LEU A 1 177 ? -14.579 13.078 8.520 1.00 83.12 177 LEU A N 1
ATOM 1390 C CA . LEU A 1 177 ? -14.934 13.318 7.118 1.00 83.12 177 LEU A CA 1
ATOM 1391 C C . LEU A 1 177 ? -15.042 12.025 6.288 1.00 83.12 177 LEU A C 1
ATOM 1393 O O . LEU A 1 177 ? -14.981 12.068 5.063 1.00 83.12 177 LEU A O 1
ATOM 1397 N N . GLY A 1 178 ? -15.220 10.870 6.940 1.00 80.31 178 GLY A N 1
ATOM 1398 C CA . GLY A 1 178 ? -15.430 9.581 6.278 1.00 80.31 178 GLY A CA 1
ATOM 1399 C C . GLY A 1 178 ? -16.707 9.546 5.438 1.00 80.31 178 GLY A C 1
ATOM 1400 O O . GLY A 1 178 ? -16.723 8.885 4.407 1.00 80.31 178 GLY A O 1
ATOM 1401 N N . PHE A 1 179 ? -17.719 10.340 5.804 1.00 77.50 179 PHE A N 1
ATOM 1402 C CA . PHE A 1 179 ? -18.966 10.471 5.044 1.00 77.50 179 PHE A CA 1
ATOM 1403 C C . PHE A 1 179 ? -18.734 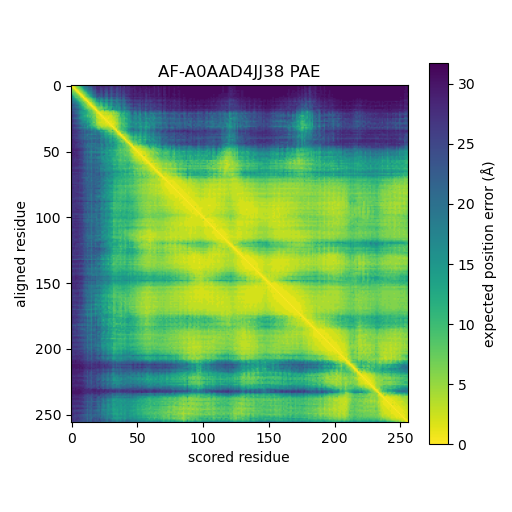10.949 3.597 1.00 77.50 179 PHE A C 1
ATOM 1405 O O . PHE A 1 179 ? -19.552 10.699 2.717 1.00 77.50 179 PHE A O 1
ATOM 1412 N N . LEU A 1 180 ? -17.613 11.633 3.314 1.00 82.25 180 LEU A N 1
ATOM 1413 C CA . LEU A 1 180 ? -17.270 12.067 1.953 1.00 82.25 180 LEU A CA 1
ATOM 1414 C C . LEU A 1 180 ? -17.100 10.884 0.993 1.00 82.25 180 LEU A C 1
ATOM 1416 O O . LEU A 1 180 ? -17.267 11.052 -0.213 1.00 82.25 180 LEU A O 1
ATOM 1420 N N . ILE A 1 181 ? -16.782 9.697 1.514 1.00 80.50 181 ILE A N 1
ATOM 1421 C CA . ILE A 1 181 ? -16.668 8.475 0.717 1.00 80.50 181 ILE A CA 1
ATOM 1422 C C . ILE A 1 181 ? -18.045 8.061 0.182 1.00 80.50 181 ILE A C 1
ATOM 1424 O O . ILE A 1 181 ? -18.131 7.631 -0.966 1.00 80.50 181 ILE A O 1
ATOM 1428 N N . ASP A 1 182 ? -19.120 8.280 0.944 1.00 81.44 182 ASP A N 1
ATOM 1429 C CA . ASP A 1 182 ? -20.490 7.943 0.532 1.00 81.44 182 ASP A CA 1
ATOM 1430 C C . ASP A 1 182 ? -21.004 8.854 -0.596 1.00 81.44 182 ASP A C 1
ATOM 1432 O O . ASP A 1 182 ? -21.914 8.492 -1.341 1.00 81.44 182 ASP A O 1
ATOM 1436 N N . PHE A 1 183 ? -20.385 10.026 -0.775 1.00 84.38 183 PHE A N 1
ATOM 1437 C CA . PHE A 1 183 ? -20.664 10.936 -1.888 1.00 84.38 183 PHE A CA 1
ATOM 1438 C C . PHE A 1 183 ? -19.975 10.527 -3.200 1.00 84.38 183 PHE A C 1
ATOM 1440 O O . PHE A 1 183 ? -20.310 11.058 -4.264 1.00 84.38 183 PHE A O 1
ATOM 1447 N N . LEU A 1 184 ? -19.022 9.589 -3.167 1.00 86.44 184 LEU A N 1
ATOM 1448 C CA . LEU A 1 184 ? -18.373 9.096 -4.377 1.00 86.44 184 LEU A CA 1
ATOM 1449 C C . LEU A 1 184 ? -19.297 8.118 -5.102 1.00 86.44 184 LEU A C 1
ATOM 1451 O O . LEU A 1 184 ? -19.564 7.012 -4.638 1.00 86.44 184 LEU A O 1
ATOM 1455 N N . SER A 1 185 ? -19.762 8.513 -6.291 1.00 93.06 185 SER A N 1
ATOM 1456 C CA . SER A 1 185 ? -20.600 7.634 -7.107 1.00 93.06 185 SER A CA 1
ATOM 1457 C C . SER A 1 185 ? -19.879 6.323 -7.431 1.00 93.06 185 SER A C 1
ATOM 1459 O O . SER A 1 185 ? -18.689 6.311 -7.765 1.00 93.06 185 SER A O 1
ATOM 1461 N N . HIS A 1 186 ? -20.624 5.218 -7.415 1.00 89.69 186 HIS A N 1
ATOM 1462 C CA . HIS A 1 186 ? -20.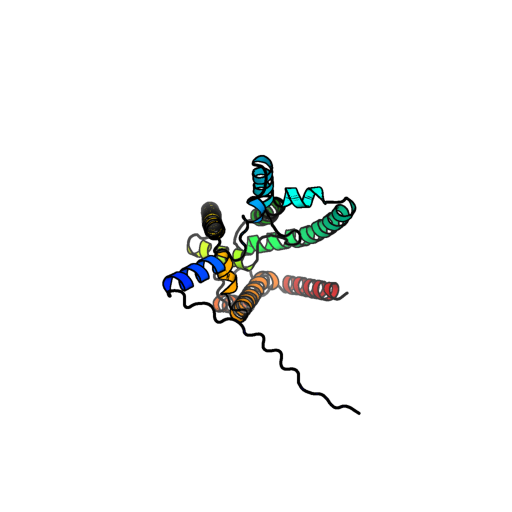084 3.907 -7.772 1.00 89.69 186 HIS A CA 1
ATOM 1463 C C . HIS A 1 186 ? -19.423 3.916 -9.163 1.00 89.69 186 HIS A C 1
ATOM 1465 O O . HIS A 1 186 ? -18.333 3.374 -9.340 1.00 89.69 186 HIS A O 1
ATOM 1471 N N . ALA A 1 187 ? -20.028 4.618 -10.128 1.00 92.88 187 ALA A N 1
ATOM 1472 C CA . ALA A 1 187 ? -19.482 4.782 -11.473 1.00 92.88 187 ALA A CA 1
ATOM 1473 C C . ALA A 1 187 ? -18.113 5.487 -11.483 1.00 92.88 187 ALA A C 1
ATOM 1475 O O . ALA A 1 187 ? -17.218 5.065 -12.214 1.00 92.88 187 ALA A O 1
ATOM 1476 N N . ALA A 1 188 ? -17.918 6.521 -10.656 1.00 92.00 188 ALA A N 1
ATOM 1477 C CA . ALA A 1 188 ? -16.639 7.224 -10.561 1.00 92.00 188 ALA A CA 1
ATOM 1478 C C . ALA A 1 188 ? -15.537 6.332 -9.974 1.00 92.00 188 ALA A C 1
ATOM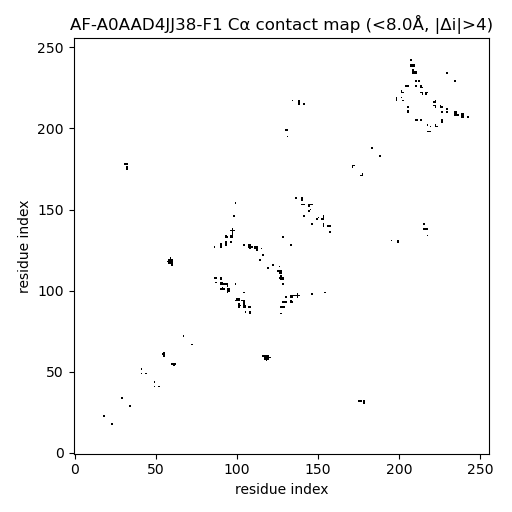 1480 O O . ALA A 1 188 ? -14.423 6.311 -10.498 1.00 92.00 188 ALA A O 1
ATOM 1481 N N . VAL A 1 189 ? -15.851 5.556 -8.931 1.00 89.19 189 VAL A N 1
ATOM 1482 C CA . VAL A 1 189 ? -14.893 4.623 -8.317 1.00 89.19 189 VAL A CA 1
ATOM 1483 C C . VAL A 1 189 ? -14.488 3.533 -9.311 1.00 89.19 189 VAL A C 1
ATOM 1485 O O . VAL A 1 189 ? -13.297 3.298 -9.508 1.00 89.19 189 VAL A O 1
ATOM 1488 N N . VAL A 1 190 ? -15.455 2.918 -10.000 1.00 91.31 190 VAL A N 1
ATOM 1489 C CA . VAL A 1 190 ? -15.181 1.889 -11.019 1.00 91.31 190 VAL A CA 1
ATOM 1490 C C . VAL A 1 190 ? -14.383 2.465 -12.193 1.00 91.31 190 VAL A C 1
ATOM 1492 O O . VAL A 1 190 ? -13.419 1.842 -12.636 1.00 91.31 190 VAL A O 1
ATOM 1495 N N . GLY A 1 191 ? -14.722 3.669 -12.668 1.00 92.44 191 GLY A N 1
ATOM 1496 C CA . GLY A 1 191 ? -13.983 4.350 -13.734 1.00 92.44 191 GLY A CA 1
ATOM 1497 C C . GLY A 1 191 ? -12.534 4.656 -13.347 1.00 92.44 191 GLY A C 1
ATOM 1498 O O . GLY A 1 191 ? -11.613 4.370 -14.116 1.00 92.44 191 GLY A O 1
ATOM 1499 N N . PHE A 1 192 ? -12.314 5.159 -12.129 1.00 88.44 192 PHE A N 1
ATOM 1500 C CA . PHE A 1 192 ? -10.975 5.393 -11.589 1.00 88.44 192 PHE A CA 1
ATOM 1501 C C . PHE A 1 192 ? -10.173 4.092 -11.471 1.00 88.44 192 PHE A C 1
ATOM 1503 O O . PHE A 1 192 ? -9.033 4.031 -11.931 1.00 88.44 192 PHE A O 1
ATOM 1510 N N . MET A 1 193 ? -10.771 3.029 -10.922 1.00 89.06 193 MET A N 1
ATOM 1511 C CA . MET A 1 193 ? -10.128 1.716 -10.816 1.00 89.06 193 MET A CA 1
ATOM 1512 C C . MET A 1 193 ? -9.776 1.134 -12.190 1.00 89.06 193 MET A C 1
ATOM 1514 O O . MET A 1 193 ? -8.678 0.608 -12.358 1.00 89.06 193 MET A O 1
ATOM 1518 N N . GLY A 1 194 ? -10.662 1.265 -13.182 1.00 90.75 194 GLY A N 1
ATOM 1519 C CA . GLY A 1 194 ? -10.406 0.837 -14.558 1.00 90.75 194 GLY A CA 1
ATOM 1520 C C . GLY A 1 194 ? -9.236 1.589 -15.195 1.00 90.75 194 GLY A C 1
ATOM 1521 O O . GLY A 1 194 ? -8.317 0.968 -15.731 1.00 90.75 194 GLY A O 1
ATOM 1522 N N . GLY A 1 195 ? -9.212 2.921 -15.076 1.00 87.88 195 GLY A N 1
ATOM 1523 C CA . GLY A 1 195 ? -8.105 3.743 -15.575 1.00 87.88 195 GLY A CA 1
ATOM 1524 C C . GLY A 1 195 ? -6.775 3.432 -14.882 1.00 87.88 195 GLY A C 1
ATOM 1525 O O . GLY A 1 195 ? -5.731 3.311 -15.533 1.00 87.88 195 GLY A O 1
ATOM 1526 N N . ALA A 1 196 ? -6.812 3.221 -13.566 1.00 84.31 196 ALA A N 1
ATOM 1527 C CA . ALA A 1 196 ? -5.651 2.820 -12.789 1.00 84.31 196 ALA A CA 1
ATOM 1528 C C . ALA A 1 196 ? -5.137 1.430 -13.202 1.00 84.31 196 ALA A C 1
ATOM 1530 O O . ALA A 1 196 ? -3.933 1.260 -13.391 1.00 84.31 196 ALA A O 1
ATOM 1531 N N . ALA A 1 197 ? -6.030 0.458 -13.421 1.00 87.19 197 ALA A N 1
ATOM 1532 C CA . ALA A 1 197 ? -5.676 -0.886 -13.874 1.00 87.19 197 ALA A CA 1
ATOM 1533 C C . ALA A 1 197 ? -4.984 -0.870 -15.245 1.00 87.19 197 ALA A C 1
ATOM 1535 O O . ALA A 1 197 ? -3.944 -1.509 -15.408 1.00 87.19 197 ALA A O 1
ATOM 1536 N N . ILE A 1 198 ? -5.502 -0.093 -16.205 1.00 87.44 198 ILE A N 1
ATOM 1537 C CA . ILE A 1 198 ? -4.871 0.081 -17.524 1.00 87.44 198 ILE A CA 1
ATOM 1538 C C . ILE A 1 198 ? -3.477 0.704 -17.371 1.00 87.44 198 ILE A C 1
ATOM 1540 O O . ILE A 1 198 ? -2.507 0.206 -17.942 1.00 87.44 198 ILE A O 1
ATOM 1544 N N . THR A 1 199 ? -3.355 1.762 -16.567 1.00 82.50 199 THR A N 1
ATOM 1545 C CA . THR A 1 199 ? -2.074 2.453 -16.341 1.00 82.50 199 THR A CA 1
ATOM 1546 C C . THR A 1 199 ? -1.032 1.521 -15.714 1.00 82.50 199 THR A C 1
ATOM 1548 O O . THR A 1 199 ? 0.119 1.491 -16.151 1.00 82.50 199 THR A O 1
ATOM 1551 N N . ILE A 1 200 ? -1.433 0.704 -14.735 1.00 81.94 200 ILE A N 1
ATOM 1552 C CA . ILE A 1 200 ? -0.561 -0.299 -14.113 1.00 81.94 200 ILE A CA 1
ATOM 1553 C C . ILE A 1 200 ? -0.157 -1.366 -15.133 1.00 81.94 200 ILE A C 1
ATOM 1555 O O . ILE A 1 200 ? 1.029 -1.675 -15.240 1.00 81.94 200 ILE A O 1
ATOM 1559 N N . ALA A 1 201 ? -1.105 -1.908 -15.904 1.00 84.81 201 ALA A N 1
ATOM 1560 C CA . ALA A 1 201 ? -0.825 -2.928 -16.914 1.00 84.81 201 ALA A CA 1
ATOM 1561 C C . ALA A 1 201 ? 0.217 -2.442 -17.934 1.00 84.81 201 ALA A C 1
ATOM 1563 O O . ALA A 1 201 ? 1.179 -3.150 -18.234 1.00 84.81 201 ALA A O 1
ATOM 1564 N N . LEU A 1 202 ? 0.086 -1.196 -18.393 1.00 81.94 202 LEU A N 1
ATOM 1565 C CA . LEU A 1 202 ? 1.042 -0.571 -19.304 1.00 81.94 202 LEU A CA 1
ATOM 1566 C C . LEU A 1 202 ? 2.435 -0.401 -18.688 1.00 81.94 202 LEU A C 1
ATOM 1568 O O . LEU A 1 202 ? 3.436 -0.530 -19.387 1.00 81.94 202 LEU A O 1
ATOM 1572 N N . GLN A 1 203 ? 2.534 -0.157 -17.384 1.00 76.44 203 GLN A N 1
ATOM 1573 C CA . GLN A 1 203 ? 3.832 -0.068 -16.712 1.00 76.44 203 GLN A CA 1
ATOM 1574 C C . GLN A 1 203 ? 4.500 -1.418 -16.511 1.00 76.44 203 GLN A C 1
ATOM 1576 O O . GLN A 1 203 ? 5.728 -1.501 -16.566 1.00 76.44 203 GLN A O 1
ATOM 1581 N N . GLN A 1 204 ? 3.718 -2.487 -16.346 1.00 81.94 204 GLN A N 1
ATOM 1582 C CA . GLN A 1 204 ? 4.269 -3.840 -16.293 1.00 81.94 204 GLN A CA 1
ATOM 1583 C C . GLN A 1 204 ? 4.888 -4.265 -17.634 1.00 81.94 204 GLN A C 1
ATOM 1585 O O . GLN A 1 204 ? 5.824 -5.068 -17.638 1.00 81.94 204 GLN A O 1
ATOM 1590 N N . LEU A 1 205 ? 4.477 -3.661 -18.763 1.00 78.75 205 LEU A N 1
ATOM 1591 C CA . LEU A 1 205 ? 5.102 -3.912 -20.070 1.00 78.75 205 LEU A CA 1
ATOM 1592 C C . LEU A 1 205 ? 6.598 -3.584 -20.085 1.00 78.75 205 LEU A C 1
ATOM 1594 O O . LEU A 1 205 ? 7.351 -4.264 -20.777 1.00 78.75 205 LEU A O 1
ATOM 1598 N N . LYS A 1 206 ? 7.060 -2.605 -19.291 1.00 76.25 206 LYS A N 1
ATOM 1599 C CA . LYS A 1 206 ? 8.494 -2.305 -19.143 1.00 76.25 206 LYS A CA 1
ATOM 1600 C C . LYS A 1 206 ? 9.284 -3.549 -18.737 1.00 76.25 206 LYS A C 1
ATOM 1602 O O . LYS A 1 206 ? 10.296 -3.872 -19.356 1.00 76.25 206 LYS A O 1
ATOM 1607 N N . GLY A 1 207 ? 8.820 -4.214 -17.677 1.00 74.94 207 GLY A N 1
ATOM 1608 C CA . GLY A 1 207 ? 9.451 -5.410 -17.128 1.00 74.94 207 GLY A CA 1
ATOM 1609 C C . GLY A 1 207 ? 9.256 -6.623 -18.031 1.00 74.94 207 GLY A C 1
ATOM 1610 O O . GLY A 1 207 ? 10.205 -7.364 -18.261 1.00 74.94 207 GLY A O 1
ATOM 1611 N N . PHE A 1 208 ? 8.056 -6.777 -18.593 1.00 79.94 208 PHE A N 1
ATOM 1612 C CA . PHE A 1 208 ? 7.703 -7.899 -19.462 1.00 79.94 208 PHE A CA 1
ATOM 1613 C C . PHE A 1 208 ? 8.488 -7.909 -20.785 1.00 79.94 208 PHE A C 1
ATOM 1615 O O . PHE A 1 208 ? 8.990 -8.950 -21.197 1.00 79.94 208 PHE A O 1
ATOM 1622 N N . LEU A 1 209 ? 8.645 -6.747 -21.430 1.00 78.00 209 LEU A N 1
A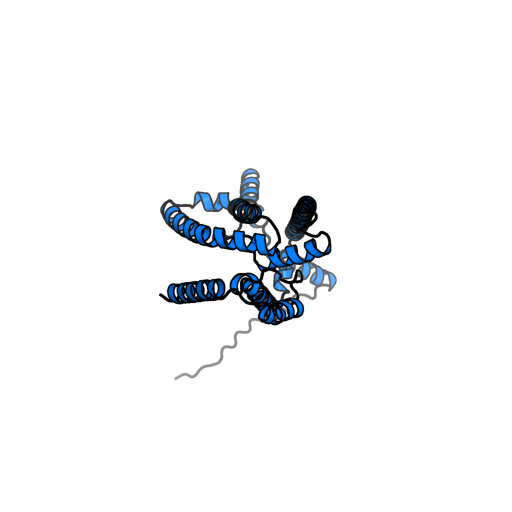TOM 1623 C CA . LEU A 1 209 ? 9.360 -6.599 -22.706 1.00 78.00 209 LEU A CA 1
ATOM 1624 C C . LEU A 1 209 ? 10.884 -6.429 -22.533 1.00 78.00 209 LEU A C 1
ATOM 1626 O O . LEU A 1 209 ? 11.629 -6.436 -23.516 1.00 78.00 209 LEU A O 1
ATOM 1630 N N . GLY A 1 210 ? 11.365 -6.263 -21.295 1.00 67.00 210 GLY A N 1
ATOM 1631 C CA . GLY A 1 210 ? 12.787 -6.080 -20.987 1.00 67.00 210 GLY A CA 1
ATOM 1632 C C . GLY A 1 210 ? 13.367 -4.740 -21.459 1.00 67.00 210 GLY A C 1
ATOM 1633 O O . GLY A 1 210 ? 14.555 -4.658 -21.778 1.00 67.00 210 GLY A O 1
ATOM 1634 N N . ILE A 1 211 ? 12.546 -3.686 -21.524 1.00 71.69 211 ILE A N 1
ATOM 1635 C CA . ILE A 1 211 ? 12.946 -2.375 -22.056 1.00 71.69 211 ILE A CA 1
ATOM 1636 C C . ILE A 1 211 ? 13.832 -1.642 -21.037 1.00 71.69 211 ILE A C 1
ATOM 1638 O O . ILE A 1 211 ? 13.390 -1.296 -19.940 1.00 71.69 211 ILE A O 1
ATOM 1642 N N . LYS A 1 212 ? 15.088 -1.363 -21.415 1.00 61.38 212 LYS A N 1
ATOM 1643 C CA . LYS A 1 212 ? 16.064 -0.654 -20.562 1.00 61.38 212 LYS A CA 1
ATOM 1644 C C . LYS A 1 212 ? 15.785 0.852 -20.462 1.00 61.38 212 LYS A C 1
ATOM 1646 O O . LYS A 1 212 ? 15.844 1.409 -19.369 1.00 61.38 212 LYS A O 1
ATOM 1651 N N . ASN A 1 213 ? 15.420 1.490 -21.577 1.00 56.66 213 ASN A N 1
ATOM 1652 C CA . ASN A 1 213 ? 15.092 2.917 -21.645 1.00 56.66 213 ASN A CA 1
ATOM 1653 C C . ASN A 1 213 ? 13.575 3.102 -21.688 1.00 56.66 213 ASN A C 1
ATOM 1655 O O . ASN A 1 213 ? 12.975 3.160 -22.756 1.00 56.66 213 ASN A O 1
ATOM 1659 N N . PHE A 1 214 ? 12.951 3.160 -20.516 1.00 60.06 214 PHE A N 1
ATOM 1660 C CA . PHE A 1 214 ? 11.518 3.410 -20.400 1.00 60.06 214 PHE A CA 1
ATOM 1661 C C . PHE A 1 214 ? 11.263 4.864 -20.029 1.00 60.06 214 PHE A C 1
ATOM 1663 O O . PHE A 1 214 ? 12.024 5.449 -19.253 1.00 60.06 214 PHE A O 1
ATOM 1670 N N . THR A 1 215 ? 10.192 5.436 -20.573 1.00 58.09 215 THR A N 1
ATOM 1671 C CA . THR A 1 215 ? 9.781 6.802 -20.252 1.00 58.09 215 THR A CA 1
ATOM 1672 C C . THR A 1 215 ? 9.651 7.014 -18.742 1.00 58.09 215 THR A C 1
ATOM 1674 O O . THR A 1 215 ? 9.215 6.130 -18.003 1.00 58.09 215 THR A O 1
ATOM 1677 N N . LYS A 1 216 ? 10.042 8.203 -18.275 1.00 59.22 216 LYS A N 1
ATOM 1678 C CA . LYS A 1 216 ? 9.840 8.595 -16.878 1.00 59.22 216 LYS A CA 1
ATOM 1679 C C . LYS A 1 216 ? 8.359 8.888 -16.612 1.00 59.22 216 LYS A C 1
ATOM 1681 O O . LYS A 1 216 ? 7.881 8.657 -15.515 1.00 59.22 216 LYS A O 1
ATOM 1686 N N . LYS A 1 217 ? 7.600 9.356 -17.607 1.00 60.78 217 LYS A N 1
ATOM 1687 C CA . LYS A 1 217 ? 6.195 9.756 -17.419 1.00 60.78 217 LYS A CA 1
ATOM 1688 C C . LYS A 1 217 ? 5.271 8.539 -17.343 1.00 60.78 217 LYS A C 1
ATOM 1690 O O . LYS A 1 217 ? 5.407 7.620 -18.142 1.00 60.78 217 LYS A O 1
ATOM 1695 N N . ALA A 1 218 ? 4.286 8.577 -16.448 1.00 61.78 218 ALA A N 1
ATOM 1696 C CA . ALA A 1 218 ? 3.244 7.549 -16.370 1.00 61.78 218 ALA A CA 1
ATOM 1697 C C . ALA A 1 218 ? 2.080 7.759 -17.343 1.00 61.78 218 ALA A C 1
ATOM 1699 O O . ALA A 1 218 ? 1.177 6.926 -17.387 1.00 61.78 218 ALA A O 1
ATOM 1700 N N . ASP A 1 219 ? 2.096 8.853 -18.109 1.00 67.94 219 ASP A N 1
ATOM 1701 C CA . ASP A 1 219 ? 1.056 9.150 -19.085 1.00 67.94 219 ASP A CA 1
ATOM 1702 C C . ASP A 1 219 ? 0.935 8.022 -20.107 1.00 67.94 219 ASP A C 1
ATOM 1704 O O . ASP A 1 219 ? 1.923 7.599 -20.713 1.00 67.94 219 ASP A O 1
ATOM 1708 N N . LEU A 1 220 ? -0.301 7.594 -20.350 1.00 70.94 220 LEU A N 1
ATOM 1709 C CA . LEU A 1 220 ? -0.634 6.476 -21.229 1.00 70.94 220 LEU A CA 1
ATOM 1710 C C . LEU A 1 220 ? -0.006 6.625 -22.625 1.00 70.94 220 LEU A C 1
ATOM 1712 O O . LEU A 1 220 ? 0.603 5.694 -23.146 1.00 70.94 220 LEU A O 1
ATOM 1716 N N . ILE A 1 221 ? -0.073 7.836 -23.184 1.00 76.19 221 ILE A N 1
ATOM 1717 C CA . ILE A 1 221 ? 0.495 8.182 -24.496 1.00 76.19 221 ILE A CA 1
ATOM 1718 C C . ILE A 1 221 ? 2.022 8.046 -24.484 1.00 76.19 221 ILE A C 1
ATOM 1720 O O . ILE A 1 221 ? 2.608 7.475 -25.402 1.00 76.19 221 ILE A O 1
ATOM 1724 N N . SER A 1 222 ? 2.670 8.539 -23.429 1.00 73.56 222 SER A N 1
ATOM 1725 C CA . SER A 1 222 ? 4.125 8.486 -23.274 1.00 73.56 222 SER A CA 1
ATOM 1726 C C . SER A 1 222 ? 4.615 7.044 -23.135 1.00 73.56 222 SER A C 1
ATOM 1728 O O . SER A 1 222 ? 5.607 6.656 -23.757 1.00 73.56 222 SER A O 1
ATOM 1730 N N . VAL A 1 223 ? 3.886 6.228 -22.367 1.00 74.94 223 VAL A N 1
ATOM 1731 C CA . VAL A 1 223 ? 4.181 4.804 -22.192 1.00 74.94 223 VAL A CA 1
ATOM 1732 C C . VAL A 1 223 ? 4.007 4.051 -23.508 1.00 74.94 223 VAL A C 1
ATOM 1734 O O . VAL A 1 223 ? 4.926 3.345 -23.920 1.00 74.94 223 VAL A O 1
ATOM 1737 N N . MET A 1 224 ? 2.886 4.238 -24.212 1.00 76.81 224 MET A N 1
ATOM 1738 C CA . MET A 1 224 ? 2.655 3.586 -25.504 1.00 76.81 224 MET A CA 1
ATOM 1739 C C . MET A 1 224 ? 3.712 3.988 -26.536 1.00 76.81 224 MET A C 1
ATOM 1741 O O . MET A 1 224 ? 4.303 3.116 -27.169 1.00 76.81 224 MET A O 1
ATOM 1745 N N . HIS A 1 225 ? 4.030 5.280 -26.649 1.00 79.44 225 HIS A N 1
ATOM 1746 C CA . HIS A 1 225 ? 5.094 5.751 -27.537 1.00 79.44 225 HIS A CA 1
ATOM 1747 C C . HIS A 1 225 ? 6.450 5.111 -27.194 1.00 79.44 225 HIS A C 1
ATOM 1749 O O . HIS A 1 225 ? 7.171 4.668 -28.088 1.00 79.44 225 HIS A O 1
ATOM 1755 N N . SER A 1 226 ? 6.786 4.994 -25.904 1.00 72.12 226 SER A N 1
ATOM 1756 C CA . SER A 1 226 ? 8.011 4.325 -25.446 1.00 72.12 226 SER A CA 1
ATOM 1757 C C . SER A 1 226 ? 8.037 2.843 -25.828 1.00 72.12 226 SER A C 1
ATOM 1759 O O . SER A 1 226 ? 9.088 2.349 -26.234 1.00 72.12 226 SER A O 1
ATOM 1761 N N . VAL A 1 227 ? 6.910 2.134 -25.724 1.00 76.38 227 VAL A N 1
ATOM 1762 C CA . VAL A 1 227 ? 6.797 0.711 -26.086 1.00 76.38 227 VAL A CA 1
ATOM 1763 C C . VAL A 1 227 ? 6.968 0.511 -27.595 1.00 76.38 227 VAL A C 1
ATOM 1765 O O . VAL A 1 227 ? 7.778 -0.322 -28.005 1.00 76.38 227 VAL A O 1
ATOM 1768 N N . PHE A 1 228 ? 6.280 1.308 -28.420 1.00 78.62 228 PHE A N 1
ATOM 1769 C CA . PHE A 1 228 ? 6.374 1.228 -29.884 1.00 78.62 228 PHE A CA 1
ATOM 1770 C C . PHE A 1 228 ? 7.746 1.652 -30.414 1.00 78.62 228 PHE A C 1
ATOM 1772 O O . PHE A 1 228 ? 8.307 0.981 -31.277 1.00 78.62 228 PHE A O 1
ATOM 1779 N N . SER A 1 229 ? 8.332 2.718 -29.868 1.00 75.00 229 SER A N 1
ATOM 1780 C CA . SER A 1 229 ? 9.681 3.156 -30.248 1.00 75.00 229 SER A CA 1
ATOM 1781 C C . SER A 1 229 ? 10.751 2.129 -29.846 1.00 75.00 229 SER A C 1
ATOM 1783 O O . SER A 1 229 ? 11.693 1.874 -30.600 1.00 75.00 229 SER A O 1
ATOM 1785 N N . SER A 1 230 ? 10.569 1.456 -28.703 1.00 70.81 230 SER A N 1
ATOM 1786 C CA . SER A 1 230 ? 11.473 0.387 -28.253 1.00 70.81 230 SER A CA 1
ATOM 1787 C C . SER A 1 230 ? 11.358 -0.893 -29.082 1.00 70.81 230 SER A C 1
ATOM 1789 O O . SER A 1 230 ? 12.309 -1.670 -29.112 1.00 70.81 230 SER A O 1
ATOM 1791 N N . ALA A 1 231 ? 10.241 -1.113 -29.787 1.00 69.94 231 ALA A N 1
ATOM 1792 C CA . ALA A 1 231 ? 10.094 -2.254 -30.693 1.00 69.94 231 ALA A CA 1
ATOM 1793 C C . ALA A 1 231 ? 11.134 -2.232 -31.827 1.00 69.94 231 ALA A C 1
ATOM 1795 O O . ALA A 1 231 ? 11.600 -3.287 -32.245 1.00 69.94 231 ALA A O 1
ATOM 1796 N N . HIS A 1 232 ? 11.565 -1.043 -32.265 1.00 63.94 232 HIS A N 1
ATOM 1797 C CA . HIS A 1 232 ? 12.613 -0.897 -33.283 1.00 63.94 232 HIS A CA 1
ATOM 1798 C C . HIS A 1 232 ? 14.033 -1.192 -32.766 1.00 63.94 232 HIS A C 1
ATOM 1800 O O . HIS A 1 232 ? 14.894 -1.557 -33.558 1.00 63.94 232 HIS A O 1
ATOM 1806 N N . HIS A 1 233 ? 14.293 -1.057 -31.458 1.00 60.59 233 HIS A N 1
ATOM 1807 C CA . 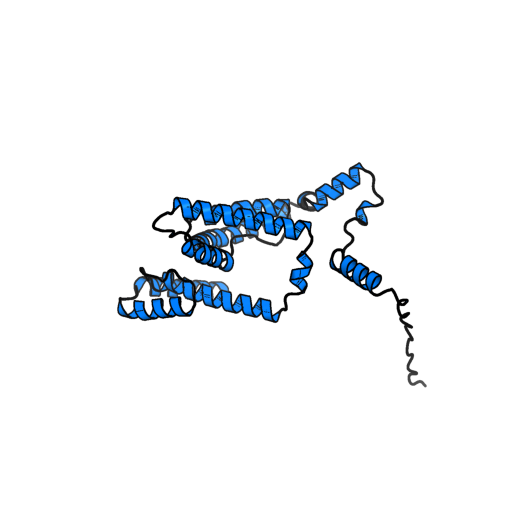HIS A 1 233 ? 15.629 -1.233 -30.858 1.00 60.59 233 HIS A CA 1
ATOM 1808 C C . HIS A 1 233 ? 15.852 -2.618 -30.216 1.00 60.59 233 HIS A C 1
ATOM 1810 O O . HIS A 1 233 ? 16.922 -2.871 -29.663 1.00 60.59 233 HIS A O 1
ATOM 1816 N N . GLY A 1 234 ? 14.873 -3.524 -30.323 1.00 62.28 234 GLY A N 1
ATOM 1817 C CA . GLY A 1 234 ? 14.983 -4.925 -29.915 1.00 62.28 234 GLY A CA 1
ATOM 1818 C C . GLY A 1 234 ? 14.394 -5.208 -28.533 1.00 62.28 234 GLY A C 1
ATOM 1819 O O . GLY A 1 234 ? 14.937 -4.812 -27.501 1.00 62.28 234 GLY A O 1
ATOM 1820 N N . TRP A 1 235 ? 13.284 -5.946 -28.511 1.00 77.62 235 TRP A N 1
ATOM 1821 C CA . TRP A 1 235 ? 12.748 -6.534 -27.286 1.00 77.62 235 TRP A CA 1
ATOM 1822 C C . TRP A 1 235 ? 13.573 -7.743 -26.849 1.00 77.62 235 TRP A C 1
ATOM 1824 O O . TRP A 1 235 ? 14.087 -8.501 -27.675 1.00 77.62 235 TRP A O 1
ATOM 1834 N N . ASN A 1 236 ? 13.668 -7.960 -25.537 1.00 80.25 236 ASN A N 1
ATOM 1835 C CA . ASN A 1 236 ? 14.354 -9.129 -25.005 1.00 80.25 236 ASN A CA 1
ATOM 1836 C C . ASN A 1 236 ? 13.419 -10.349 -25.065 1.00 80.25 236 ASN A C 1
ATOM 1838 O O . ASN A 1 236 ? 12.664 -10.616 -24.130 1.00 80.25 236 ASN A O 1
ATOM 1842 N N . TRP A 1 237 ? 13.463 -11.078 -26.184 1.00 82.00 237 TRP A N 1
ATOM 1843 C CA . TRP A 1 237 ? 12.662 -12.285 -26.423 1.00 82.00 237 TRP A CA 1
ATOM 1844 C C . TRP A 1 237 ? 12.701 -13.305 -25.268 1.00 82.00 237 TRP A C 1
ATOM 1846 O O . TRP A 1 237 ? 11.629 -13.750 -24.854 1.00 82.00 237 TRP A O 1
ATOM 1856 N N . PRO A 1 238 ? 13.869 -13.636 -24.678 1.00 85.50 238 PRO A N 1
ATOM 1857 C CA . PRO A 1 238 ? 13.938 -14.466 -23.475 1.00 85.50 238 PRO A CA 1
ATOM 1858 C C . PRO A 1 238 ? 13.060 -13.980 -22.314 1.00 85.50 238 PRO A C 1
ATOM 1860 O O . PRO A 1 238 ? 12.355 -14.777 -21.700 1.00 85.50 238 PRO A O 1
ATOM 1863 N N . THR A 1 239 ? 13.063 -12.676 -22.019 1.00 84.94 239 THR A N 1
ATOM 1864 C CA . THR A 1 239 ? 12.257 -12.102 -20.928 1.00 84.94 239 THR A CA 1
ATOM 1865 C C . THR A 1 239 ? 10.762 -12.224 -21.210 1.00 84.94 239 THR A C 1
ATOM 1867 O O . THR A 1 239 ? 10.003 -12.583 -20.311 1.00 84.94 239 THR A O 1
ATOM 1870 N N . ILE A 1 240 ? 10.354 -12.011 -22.464 1.00 86.25 240 ILE A N 1
ATOM 1871 C CA . ILE A 1 240 ? 8.958 -12.143 -22.898 1.00 86.25 240 ILE A CA 1
ATOM 1872 C C . ILE A 1 240 ? 8.477 -13.586 -22.755 1.00 86.25 240 ILE A C 1
ATOM 1874 O O . ILE A 1 240 ? 7.383 -13.819 -22.243 1.00 86.25 240 ILE A O 1
ATOM 1878 N N . ILE A 1 241 ? 9.285 -14.561 -23.181 1.00 90.38 241 ILE A N 1
ATOM 1879 C CA . ILE A 1 241 ? 8.932 -15.983 -23.094 1.00 90.38 241 ILE A CA 1
ATOM 1880 C C . ILE A 1 241 ? 8.783 -16.399 -21.629 1.00 90.38 241 ILE A C 1
ATOM 1882 O O . ILE A 1 241 ? 7.755 -16.963 -21.261 1.00 90.38 241 ILE A O 1
ATOM 1886 N N . ILE A 1 242 ? 9.761 -16.065 -20.780 1.00 88.19 242 ILE A N 1
ATOM 1887 C CA . ILE A 1 242 ? 9.713 -16.380 -19.344 1.00 88.19 242 ILE A CA 1
ATOM 1888 C C . ILE A 1 242 ? 8.486 -15.731 -18.695 1.00 88.19 242 ILE A C 1
ATOM 1890 O O . ILE A 1 242 ? 7.736 -16.402 -17.987 1.00 88.19 242 ILE A O 1
ATOM 1894 N N . GLY A 1 243 ? 8.249 -14.445 -18.972 1.00 86.25 243 GLY A N 1
ATOM 1895 C CA . GLY A 1 243 ? 7.094 -13.717 -18.455 1.00 86.25 243 GLY A CA 1
ATOM 1896 C C . GLY A 1 243 ? 5.766 -14.330 -18.900 1.00 86.25 243 GLY A C 1
ATOM 1897 O O . GLY A 1 243 ? 4.865 -14.487 -18.082 1.00 86.25 243 GLY A O 1
ATOM 1898 N N . SER A 1 244 ? 5.653 -14.722 -20.172 1.00 88.81 244 SER A N 1
ATOM 1899 C CA . SER A 1 244 ? 4.438 -15.326 -20.736 1.00 88.81 244 SER A CA 1
ATOM 1900 C C . SER A 1 244 ? 4.150 -16.692 -20.124 1.00 88.81 244 SER A C 1
ATOM 1902 O O . SER A 1 244 ? 3.027 -16.944 -19.697 1.00 88.81 244 SER A O 1
ATOM 1904 N N . VAL A 1 245 ? 5.162 -17.561 -20.034 1.00 92.62 245 VAL A N 1
ATOM 1905 C CA . VAL A 1 245 ? 5.026 -18.897 -19.436 1.00 92.62 245 VAL A CA 1
ATOM 1906 C C . VAL A 1 245 ? 4.622 -18.786 -17.969 1.00 92.62 245 VAL A C 1
ATOM 1908 O O . VAL A 1 245 ? 3.701 -19.475 -17.536 1.00 92.62 245 VAL A O 1
ATOM 1911 N N . PHE A 1 246 ? 5.255 -17.885 -17.215 1.00 89.00 246 PHE A N 1
ATOM 1912 C CA . PHE A 1 246 ? 4.927 -17.680 -15.807 1.00 89.00 246 PHE A CA 1
ATOM 1913 C C . PHE A 1 246 ? 3.517 -17.108 -15.616 1.00 89.00 246 PHE A C 1
ATOM 1915 O O . PHE A 1 246 ? 2.786 -17.552 -14.736 1.00 89.00 246 PHE A O 1
ATOM 1922 N N . LEU A 1 247 ? 3.097 -16.170 -16.470 1.00 88.56 247 LEU A N 1
ATOM 1923 C CA . LEU A 1 247 ? 1.749 -15.605 -16.434 1.00 88.56 247 LEU A CA 1
ATOM 1924 C C . LEU A 1 247 ? 0.681 -16.655 -16.767 1.00 88.56 247 LEU A C 1
ATOM 1926 O O . LEU A 1 247 ? -0.316 -16.748 -16.056 1.00 88.56 247 LEU A O 1
ATOM 1930 N N . VAL A 1 248 ? 0.902 -17.479 -17.796 1.00 92.31 248 VAL A N 1
ATOM 1931 C CA . VAL A 1 248 ? 0.008 -18.598 -18.133 1.00 92.31 248 VAL A CA 1
ATOM 1932 C C . VAL A 1 248 ? -0.055 -19.596 -16.982 1.00 92.31 248 VAL A C 1
ATOM 1934 O O . VAL A 1 248 ? -1.149 -19.983 -16.582 1.00 92.31 248 VAL A O 1
ATOM 1937 N N . PHE A 1 249 ? 1.089 -19.964 -16.403 1.00 92.44 249 PHE A N 1
ATOM 1938 C CA . PHE A 1 249 ? 1.144 -20.850 -15.243 1.00 92.44 249 PHE A CA 1
ATOM 1939 C C . PHE A 1 249 ? 0.333 -20.301 -14.063 1.00 92.44 249 PHE A C 1
ATOM 1941 O O . PHE A 1 249 ? -0.505 -21.019 -13.527 1.00 92.44 249 PHE A O 1
ATOM 1948 N N . LEU A 1 250 ? 0.519 -19.029 -13.693 1.00 88.25 250 LEU A N 1
ATOM 1949 C CA . LEU A 1 250 ? -0.233 -18.398 -12.603 1.00 88.25 250 LEU A CA 1
ATOM 1950 C C . LEU A 1 250 ? -1.736 -18.324 -12.892 1.00 88.25 250 LEU A C 1
ATOM 1952 O O . LEU A 1 250 ? -2.543 -18.550 -11.994 1.00 88.25 250 LEU A O 1
ATOM 1956 N N . LEU A 1 251 ? -2.124 -18.011 -14.132 1.00 89.88 251 LEU A N 1
ATOM 1957 C CA . LEU A 1 251 ? -3.532 -17.974 -14.523 1.00 89.88 251 LEU A CA 1
ATOM 1958 C C . LEU A 1 251 ? -4.163 -19.362 -14.448 1.00 89.88 251 LEU A C 1
ATOM 1960 O O . LEU A 1 251 ? -5.258 -19.486 -13.915 1.00 89.88 251 LEU A O 1
ATOM 1964 N N . VAL A 1 252 ? -3.475 -20.397 -14.927 1.00 92.69 252 VAL A N 1
ATOM 1965 C CA . VAL A 1 252 ? -3.952 -21.783 -14.857 1.00 92.69 252 VAL A CA 1
ATOM 1966 C C . VAL A 1 252 ? -4.035 -22.253 -13.404 1.00 92.69 252 VAL A C 1
ATOM 1968 O O . VAL A 1 252 ? -5.080 -22.742 -12.991 1.00 92.69 252 VAL A O 1
ATOM 1971 N N . ALA A 1 253 ? -2.989 -22.028 -12.607 1.00 88.94 253 ALA A N 1
ATOM 1972 C CA . ALA A 1 253 ? -2.947 -22.397 -11.192 1.00 88.94 253 ALA A CA 1
ATOM 1973 C C . ALA A 1 253 ? -4.010 -21.683 -10.341 1.00 88.94 253 ALA A C 1
ATOM 1975 O O . ALA A 1 253 ? -4.357 -22.172 -9.277 1.00 88.94 253 ALA A O 1
ATOM 1976 N N . LYS A 1 254 ? -4.534 -20.537 -10.792 1.00 86.06 254 LYS A N 1
ATOM 1977 C CA . LYS A 1 254 ? -5.656 -19.853 -10.136 1.00 86.06 254 LYS A CA 1
ATOM 1978 C C . LYS A 1 254 ? -6.996 -20.581 -10.331 1.00 86.06 254 LYS A C 1
ATOM 1980 O O . LYS A 1 254 ? -7.886 -20.414 -9.501 1.00 86.06 254 LYS A O 1
ATOM 1985 N N . TYR A 1 255 ? -7.175 -21.290 -11.447 1.00 85.56 255 TYR A N 1
ATOM 1986 C CA . TYR A 1 255 ? -8.432 -21.973 -11.790 1.00 85.56 255 TYR A CA 1
ATOM 1987 C C . TYR A 1 255 ? -8.455 -23.457 -11.409 1.00 85.56 255 TYR A C 1
ATOM 1989 O O . TYR A 1 255 ? -9.527 -24.060 -11.446 1.00 85.56 255 TYR A O 1
ATOM 1997 N N . ILE A 1 256 ? -7.293 -24.031 -11.092 1.00 80.75 256 ILE A N 1
ATOM 1998 C CA . ILE A 1 256 ? -7.145 -25.374 -10.516 1.00 80.75 256 ILE A CA 1
ATOM 1999 C C . ILE A 1 256 ? -7.345 -25.276 -9.004 1.00 80.75 256 ILE A C 1
ATOM 2001 O O . ILE A 1 256 ? -8.072 -26.137 -8.463 1.00 80.75 256 ILE A O 1
#

Radius of gyration: 26.38 Å; Cα contacts (8 Å, |Δi|>4): 152; chains: 1; bounding box: 90×52×69 Å

Organism: Perilla frutescens var. hirtella (NCBI:txid608512)

Nearest PDB structures (foldseek):
  7xuh-assembly1_A  TM=7.844E-01  e=5.886E-07  Homo sapiens
  8tnw-assembly1_B  TM=7.580E-01  e=3.248E-07  Homo sapiens

Sequence (256 aa):
MPSSRHSVLPYKVGVPPKQKFWTEFSSTLKETFFSDDPLHSFKDQSRSRKFILGMQAVFPILEWGKKYNLHKFKGDLIAGLTIASLCIPQDIGYSKLANLSPQYGLYSSFVPPLIYALMGSSRDIAIGPVAVVSLLLGTLLQNEIDPVKQPLEYRRLAFTATFFAGITQATLGILRLGFLIDFLSHAAVVGFMGGAAITIALQQLKGFLGIKNFTKKADLISVMHSVFSSAHHGWNWPTIIIGSVFLVFLLVAKYI

Inter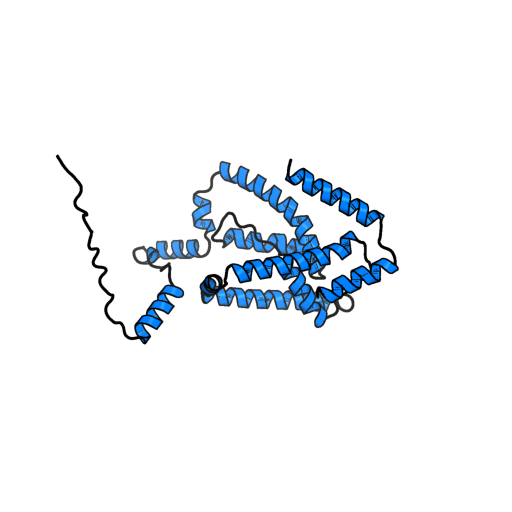Pro domains:
  IPR001902 SLC26A/SulP transporter [PTHR11814] (27-256)
  IPR011547 SLC26A/SulP transporter domain [PF00916] (73-255)
  IPR018045 Sulphate anion transporter, conserved site [PS01130] (102-123)

Secondary structure (DSSP, 8-state):
-------------PPPP---HHHHHHHHHHHHH-SS-TTGGGTTS-HHHHHHHHHHHH-THHHHGGG--HHHHHHHHHHHHHHHHHHHHHHHHHHHHTT--HHHHHHHHHHHHHHHHHH-S-SSPPP---HHHHHHHHHHHHHHS-TTT-HHHHHHHHHHHHHHHHHHHHHHHHTTGGGGGTTS-HHHHHHHHHHHHHHHHHHHHHHHHT-SS--S---HHHHHHHHHHHHTT---HHHHHHHHHHHHHHHHHHH-

pLDDT: mean 79.85, std 12.91, range [35.06, 96.12]

Mean predicted aligned error: 12.14 Å

Solvent-accessible surface area (backbone atoms only — not comparable to full-atom values): 14709 Å² total; per-residue (Å²): 138,88,81,86,80,85,81,81,79,80,79,75,74,74,77,75,76,92,64,56,69,68,57,49,50,52,46,50,50,46,42,64,66,43,73,68,66,84,58,64,86,49,69,89,53,57,75,70,53,41,52,52,52,51,49,32,72,56,26,34,40,70,58,54,57,78,75,59,50,73,72,54,49,57,52,50,50,54,51,46,52,54,51,48,65,55,44,55,64,51,29,35,51,30,16,52,51,32,70,43,61,48,69,56,17,53,51,44,51,48,54,54,32,56,53,38,64,44,50,34,90,60,92,85,71,85,53,60,78,49,63,66,59,26,36,51,51,22,52,59,49,45,73,80,37,50,52,85,85,38,49,68,59,34,51,51,50,52,51,51,52,52,50,52,50,49,52,50,52,50,49,42,56,75,70,44,53,66,59,59,61,77,71,54,50,70,67,58,54,52,51,50,51,51,54,48,50,53,48,51,55,60,55,48,44,41,67,36,38,51,53,85,82,63,60,84,56,77,48,67,66,51,42,51,52,36,55,59,60,42,58,79,75,61,62,40,61,70,45,36,51,54,46,49,54,52,50,52,49,55,56,52,64,71,76,106

Foldseek 3Di:
DDDDDDDDDPPPPPDPPDDPPVVVVVVVVCCLLCVDVLCPVVPPDDPVVNVVVVQCLQFVCVVVVVVDDVVVVVVCVVVVVVVVVVQLVVLLVLCVLLLHHSVVSVVQQPPVVVVCNGGPPDPPDRDGDDNLVSNVNSQVLCVVPPCVVCVPVSVVVSVVVVVVVVVVVVVCVVSSVPSVVVVDDPVNVVVVVVVSVLLSVLVVCCQLQVPPDADSHSDPVSSVVRNVVVVVVDTDPVSNVVVVVVVVVVVVVVVD